Protein AF-A0A8S1SG09-F1 (afdb_monomer)

Sequence (300 aa):
MSNKKSIKQKENIPIDSRLNLLESNLNRVCMQHDALMPIVNEIPHVQKLEQQIKILLKKQEELEKIRDKSRETSTNTSFSDFKCNSQNKPYEKQLNDLTLKMNYLDNQLQDLQKKSQGRVEQQFRMFSDTQDIQRLEQFVTEELNNFRSEVQLEYKNIYKELNGLRCDLEYIMNNTKKNKVTQKIQTMNVNPDDKLFVINLLEQETIIEELDHYENENTFRLLYELDYFEQQRESISTLDPQQTQRESLYLEEKLISLKYQLAAFTEIILLQYINIILLESYYYLKYSIILFLLILIKQI

pLDDT: mean 76.67, std 14.27, range [32.62, 94.56]

Secondary structure (DSSP, 8-state):
----PPPPP-----HHHHHHHHHHHHHHHHHHHHHHHHHHHHHHHHHHHHHHHHHHHHHHHHHHHHHHHHHHTSS---------------HHHHHHHHHHHHHHHHHHHHHHHHHHHHHHHHHHHHHHHHHHHHHHHHHHHHHHHHHHHHHHHHHHHHHHHHHHHHHHHHHHHHHHHHHHHHHHHHHS---GGGHHHHHHHHHHHHHHHHHHHHHHHHHHHHHHHHHHHHHHHHHHTTS-HHHHHHHHHHHHHHHHHHHHHHHHHHHHHHHHHHHHHHHHHHHHHHHHHHHHHHHHHHT-

Mean predicted aligned error: 21.03 Å

Organism: NCBI:txid43138

Radius of gyration: 45.34 Å; Cα contacts (8 Å, |Δi|>4): 34; chains: 1; bounding box: 100×69×149 Å

Structure (mmCIF, N/CA/C/O backbone):
data_AF-A0A8S1SG09-F1
#
_entry.id   AF-A0A8S1SG09-F1
#
loop_
_atom_site.group_PDB
_atom_site.id
_atom_site.type_symbol
_atom_site.label_atom_id
_atom_site.label_alt_id
_atom_site.label_comp_id
_atom_site.label_asym_id
_atom_site.label_entity_id
_atom_site.label_seq_id
_atom_site.pdbx_PDB_ins_code
_atom_site.Cartn_x
_atom_site.Cartn_y
_atom_site.Cartn_z
_atom_site.occupancy
_atom_site.B_iso_or_equiv
_atom_site.auth_seq_id
_atom_site.auth_comp_id
_atom_site.auth_asym_id
_atom_site.auth_atom_id
_atom_site.pdbx_PDB_model_num
ATOM 1 N N . MET A 1 1 ? -0.560 45.859 15.891 1.00 38.78 1 MET A N 1
ATOM 2 C CA . MET A 1 1 ? -0.830 45.516 14.477 1.00 38.78 1 MET A CA 1
ATOM 3 C C . MET A 1 1 ? -0.589 44.024 14.311 1.00 38.78 1 MET A C 1
ATOM 5 O O . MET A 1 1 ? 0.548 43.586 14.386 1.00 38.78 1 MET A O 1
ATOM 9 N N . SER A 1 2 ? -1.668 43.244 14.245 1.00 34.44 2 SER A N 1
ATOM 10 C CA . SER A 1 2 ? -1.644 41.778 14.204 1.00 34.44 2 SER A CA 1
ATOM 11 C C . SER A 1 2 ? -1.989 41.341 12.784 1.00 34.44 2 SER A C 1
ATOM 13 O O . SER A 1 2 ? -3.052 41.702 12.290 1.00 34.44 2 SER A O 1
ATOM 15 N N . ASN A 1 3 ? -1.087 40.618 12.120 1.00 37.38 3 ASN A N 1
ATOM 16 C CA . ASN A 1 3 ? -1.299 40.107 10.767 1.00 37.38 3 ASN A CA 1
ATOM 17 C C . ASN A 1 3 ? -1.451 38.581 10.845 1.00 37.38 3 ASN A C 1
ATOM 19 O O . ASN A 1 3 ? -0.487 37.830 10.705 1.00 37.38 3 ASN A O 1
ATOM 23 N N . LYS A 1 4 ? -2.675 38.125 11.136 1.00 40.47 4 LYS A N 1
ATOM 24 C CA . LYS A 1 4 ? -3.070 36.718 10.996 1.00 40.47 4 LYS A CA 1
ATOM 25 C C . LYS A 1 4 ? -3.269 36.431 9.508 1.00 40.47 4 LYS A C 1
ATOM 27 O O . LYS A 1 4 ? -4.247 36.883 8.921 1.00 40.47 4 LYS A O 1
ATOM 32 N N . LYS A 1 5 ? -2.348 35.679 8.902 1.00 43.91 5 LYS A N 1
ATOM 33 C CA . LYS A 1 5 ? -2.576 35.052 7.595 1.00 43.91 5 LYS A CA 1
ATOM 34 C C . LYS A 1 5 ? -3.567 33.902 7.775 1.00 43.91 5 LYS A C 1
ATOM 36 O O . LYS A 1 5 ? -3.348 33.004 8.584 1.00 43.91 5 LYS A O 1
ATOM 41 N N . SER A 1 6 ? -4.666 33.988 7.041 1.00 40.09 6 SER A N 1
ATOM 42 C CA . SER A 1 6 ? -5.742 33.011 6.955 1.00 40.09 6 SER A CA 1
ATOM 43 C C . SER A 1 6 ? -5.238 31.677 6.400 1.00 40.09 6 SER A C 1
ATOM 45 O O . SER A 1 6 ? -4.640 31.605 5.326 1.00 40.09 6 SER A O 1
ATOM 47 N N . ILE A 1 7 ? -5.493 30.612 7.156 1.00 43.22 7 ILE A N 1
ATOM 48 C CA . ILE A 1 7 ? -5.350 29.221 6.726 1.00 43.22 7 ILE A CA 1
ATOM 49 C C . ILE A 1 7 ? -6.463 28.959 5.707 1.00 43.22 7 ILE A C 1
ATOM 51 O O . ILE A 1 7 ? -7.642 29.148 6.010 1.00 43.22 7 ILE A O 1
ATOM 55 N N . LYS A 1 8 ? -6.076 28.591 4.482 1.00 45.56 8 LYS A N 1
ATOM 56 C CA . LYS A 1 8 ? -6.999 28.239 3.400 1.00 45.56 8 LYS A CA 1
ATOM 57 C C . LYS A 1 8 ? -7.792 26.985 3.779 1.00 45.56 8 LYS A C 1
ATOM 59 O O . LYS A 1 8 ? -7.221 25.996 4.230 1.00 45.56 8 LYS A O 1
ATOM 64 N N . GLN A 1 9 ? -9.103 27.073 3.588 1.00 40.09 9 GLN A N 1
ATOM 65 C CA . GLN A 1 9 ? -10.077 25.997 3.731 1.00 40.09 9 GLN A CA 1
ATOM 66 C C . GLN A 1 9 ? -9.688 24.808 2.836 1.00 40.09 9 GLN A C 1
ATOM 68 O O . GLN A 1 9 ? -9.481 24.980 1.637 1.00 40.09 9 GLN A O 1
ATOM 73 N N . LYS A 1 10 ? -9.582 23.610 3.426 1.00 45.03 10 LYS A N 1
ATOM 74 C CA . LYS A 1 10 ? -9.577 22.329 2.704 1.00 45.03 10 LYS A CA 1
ATOM 75 C C . LYS A 1 10 ? -10.985 22.168 2.119 1.00 45.03 10 LYS A C 1
ATOM 77 O O . LYS A 1 10 ? -11.927 21.907 2.863 1.00 45.03 10 LYS A O 1
ATOM 82 N N . GLU A 1 11 ? -11.144 22.415 0.822 1.00 49.38 11 GLU A N 1
ATOM 83 C CA . GLU A 1 11 ? -12.387 22.112 0.112 1.00 49.38 11 GLU A CA 1
ATOM 84 C C . GLU A 1 11 ? -12.634 20.598 0.171 1.00 49.38 11 GLU A C 1
ATOM 86 O O . GLU A 1 11 ? -11.766 19.793 -0.171 1.00 49.38 11 GLU A O 1
ATOM 91 N N . ASN A 1 12 ? -13.815 20.214 0.656 1.00 54.97 12 ASN A N 1
ATOM 92 C CA . ASN A 1 12 ? -14.305 18.840 0.638 1.00 54.97 12 ASN A CA 1
ATOM 93 C C . ASN A 1 12 ? -14.618 18.472 -0.818 1.00 54.97 12 ASN A C 1
ATOM 95 O O . ASN A 1 12 ? -15.723 18.707 -1.301 1.00 54.97 12 ASN A O 1
ATOM 99 N N . ILE A 1 13 ? -13.617 17.952 -1.527 1.00 61.22 13 ILE A N 1
ATOM 100 C CA . ILE A 1 13 ? -13.758 17.446 -2.894 1.00 61.22 13 ILE A CA 1
ATOM 101 C C . ILE A 1 13 ? -14.647 16.184 -2.832 1.00 61.22 13 ILE A C 1
ATOM 103 O O . ILE A 1 13 ? -14.251 15.214 -2.175 1.00 61.22 13 ILE A O 1
ATOM 107 N N . PRO A 1 14 ? -15.842 16.181 -3.459 1.00 74.69 14 PRO A N 1
ATOM 108 C CA . PRO A 1 14 ? -16.768 15.047 -3.445 1.00 74.69 14 PRO A CA 1
ATOM 109 C C . PRO A 1 14 ? -16.098 13.748 -3.904 1.00 74.69 14 PRO A C 1
ATOM 111 O O . PRO A 1 14 ? -15.228 13.765 -4.778 1.00 74.69 14 PRO A O 1
ATOM 114 N N . ILE A 1 15 ? -16.522 12.612 -3.349 1.00 72.62 15 ILE A N 1
ATOM 115 C CA . ILE A 1 15 ? -15.937 11.290 -3.639 1.00 72.62 15 ILE A CA 1
ATOM 116 C C . ILE A 1 15 ? -15.900 11.014 -5.150 1.00 72.62 15 ILE A C 1
ATOM 118 O O . ILE A 1 15 ? -14.859 10.602 -5.656 1.00 72.62 15 ILE A O 1
ATOM 122 N N . ASP A 1 16 ? -16.956 11.378 -5.880 1.00 72.75 16 ASP A N 1
ATOM 123 C CA . ASP A 1 16 ? -17.039 11.222 -7.339 1.00 72.75 16 ASP A CA 1
ATOM 124 C C . ASP A 1 16 ? -15.940 11.988 -8.088 1.00 72.75 16 ASP A C 1
ATOM 126 O O . ASP A 1 16 ? -15.353 11.493 -9.045 1.00 72.75 16 ASP A O 1
ATOM 130 N N . SER A 1 17 ? -15.576 13.181 -7.616 1.00 73.94 17 SER A N 1
ATOM 131 C CA . SER A 1 17 ? -14.485 13.955 -8.220 1.00 73.94 17 SER A CA 1
ATOM 132 C C . SER A 1 17 ? -13.093 13.415 -7.883 1.00 73.94 17 SER A C 1
ATOM 134 O O . SER A 1 17 ? -12.177 13.569 -8.689 1.00 73.94 17 SER A O 1
ATOM 136 N N . ARG A 1 18 ? -12.922 12.723 -6.746 1.00 77.50 18 ARG A N 1
ATOM 137 C CA . ARG A 1 18 ? -11.675 11.991 -6.449 1.00 77.50 18 ARG A CA 1
ATOM 138 C C . ARG A 1 18 ? -11.571 10.726 -7.297 1.00 77.50 18 ARG A C 1
ATOM 140 O O . ARG A 1 18 ? -10.474 10.401 -7.739 1.00 77.50 18 ARG A O 1
ATOM 147 N N . LEU A 1 19 ? -12.697 10.061 -7.553 1.00 80.81 19 LEU A N 1
ATOM 148 C CA . LEU A 1 19 ? -12.774 8.880 -8.410 1.00 80.81 19 LEU A CA 1
ATOM 149 C C . LEU A 1 19 ? -12.437 9.232 -9.863 1.00 80.81 19 LEU A C 1
ATOM 151 O O . LEU A 1 19 ? -11.547 8.617 -10.438 1.00 80.81 19 LEU A O 1
ATOM 155 N N . ASN A 1 20 ? -13.023 10.310 -10.392 1.00 79.31 20 ASN A N 1
ATOM 156 C CA . ASN A 1 20 ? -12.707 10.818 -11.731 1.00 79.31 20 ASN A CA 1
ATOM 157 C C . ASN A 1 20 ? -11.231 11.229 -11.867 1.00 79.31 20 ASN A C 1
ATOM 159 O O . ASN A 1 20 ? -10.609 11.019 -12.908 1.00 79.31 20 ASN A O 1
ATOM 163 N N . LEU A 1 21 ? -10.642 11.802 -10.810 1.00 85.25 21 LEU A N 1
ATOM 164 C CA . LEU A 1 21 ? -9.218 12.141 -10.793 1.00 85.25 21 LEU A CA 1
ATOM 165 C C . LEU A 1 21 ? -8.338 10.881 -10.810 1.00 85.25 21 LEU A C 1
ATOM 167 O O . LEU A 1 21 ? -7.333 10.841 -11.517 1.00 85.25 21 LEU A O 1
ATOM 171 N N . LEU A 1 22 ? -8.719 9.850 -10.054 1.00 85.25 22 LEU A N 1
ATOM 172 C CA . LEU A 1 22 ? -8.032 8.559 -10.035 1.00 85.25 22 LEU A CA 1
ATOM 173 C C . LEU A 1 22 ? -8.119 7.858 -11.388 1.00 85.25 22 LEU A C 1
ATOM 175 O O . LEU A 1 22 ? -7.107 7.375 -11.879 1.00 85.25 22 LEU A O 1
ATOM 179 N N . GLU A 1 23 ? -9.289 7.867 -12.014 1.00 87.12 23 GLU A N 1
ATOM 180 C CA . GLU A 1 23 ? -9.524 7.267 -13.325 1.00 87.12 23 GLU A CA 1
ATOM 181 C C . GLU A 1 23 ? -8.731 7.994 -14.423 1.00 87.12 23 GLU A C 1
ATOM 183 O O . GLU A 1 23 ? -8.066 7.364 -15.247 1.00 87.12 23 GLU A O 1
ATOM 188 N N . SER A 1 24 ? -8.682 9.330 -14.369 1.00 87.31 24 SER A N 1
ATOM 189 C CA . SER A 1 24 ? -7.830 10.134 -15.252 1.00 87.31 24 SER A CA 1
ATOM 190 C C . SER A 1 24 ? -6.340 9.850 -15.044 1.00 87.31 24 SER A C 1
ATOM 192 O O . SER A 1 24 ? -5.582 9.802 -16.015 1.00 87.31 24 SER A O 1
ATOM 194 N N . ASN A 1 25 ? -5.898 9.680 -13.796 1.00 87.38 25 ASN A N 1
ATOM 195 C CA . ASN A 1 25 ? -4.503 9.372 -13.491 1.00 87.38 25 ASN A CA 1
ATOM 196 C C . ASN A 1 25 ? -4.133 7.953 -13.931 1.00 87.38 25 ASN A C 1
ATOM 198 O O . ASN A 1 25 ? -3.057 7.755 -14.491 1.00 87.38 25 ASN A O 1
ATOM 202 N N . LEU A 1 26 ? -5.031 6.985 -13.739 1.00 88.81 26 LEU A N 1
ATOM 203 C CA . LEU A 1 26 ? -4.836 5.604 -14.166 1.00 88.81 26 LEU A CA 1
ATOM 204 C C . LEU A 1 26 ? -4.716 5.521 -15.691 1.00 88.81 26 LEU A C 1
ATOM 206 O O . LEU A 1 26 ? -3.756 4.947 -16.195 1.00 88.81 26 LEU A O 1
ATOM 210 N N . ASN A 1 27 ? -5.612 6.193 -16.422 1.00 87.50 27 ASN A N 1
ATOM 211 C CA . ASN A 1 27 ? -5.536 6.279 -17.882 1.00 87.50 27 ASN A CA 1
ATOM 212 C C . ASN A 1 27 ? -4.217 6.895 -18.353 1.00 87.50 27 ASN A C 1
ATOM 214 O O . ASN A 1 27 ? -3.604 6.400 -19.297 1.00 87.50 27 ASN A O 1
ATOM 218 N N . ARG A 1 28 ? -3.734 7.942 -17.675 1.00 89.88 28 ARG A N 1
ATOM 219 C CA . ARG A 1 28 ? -2.439 8.548 -18.002 1.00 89.88 28 ARG A CA 1
ATOM 220 C C . ARG A 1 28 ? -1.284 7.563 -17.805 1.0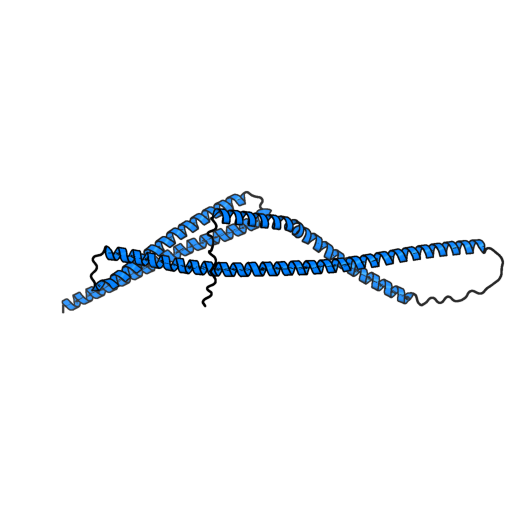0 89.88 28 ARG A C 1
ATOM 222 O O . ARG A 1 28 ? -0.402 7.504 -18.656 1.00 89.88 28 ARG A O 1
ATOM 229 N N . VAL A 1 29 ? -1.296 6.786 -16.722 1.00 84.38 29 VAL A N 1
ATOM 230 C CA . VAL A 1 29 ? -0.276 5.757 -16.458 1.00 84.38 29 VAL A CA 1
ATOM 231 C C . VAL A 1 29 ? -0.340 4.640 -17.500 1.00 84.38 29 VAL A C 1
ATOM 233 O O . VAL A 1 29 ? 0.705 4.248 -18.011 1.00 84.38 29 VAL A O 1
ATOM 236 N N . CYS A 1 30 ? -1.534 4.179 -17.880 1.00 85.38 30 CYS A N 1
ATOM 237 C CA . CYS A 1 30 ? -1.703 3.188 -18.947 1.00 85.38 30 CYS A CA 1
ATOM 238 C C . CYS A 1 30 ? -1.150 3.698 -20.284 1.00 85.38 30 CYS A C 1
ATOM 240 O O . CYS A 1 30 ? -0.350 3.015 -20.912 1.00 85.38 30 CYS A O 1
ATOM 242 N N . MET A 1 31 ? -1.462 4.939 -20.670 1.00 84.38 31 MET A N 1
ATOM 243 C CA . MET A 1 31 ? -0.912 5.537 -21.893 1.00 84.38 31 MET A CA 1
ATOM 244 C C . MET A 1 31 ? 0.617 5.674 -21.851 1.00 84.38 31 MET A C 1
ATOM 246 O O . MET A 1 31 ? 1.285 5.476 -22.864 1.00 84.38 31 MET A O 1
ATOM 250 N N . GLN A 1 32 ? 1.188 6.011 -20.691 1.00 82.81 32 GLN A N 1
ATOM 251 C CA . GLN A 1 32 ? 2.641 6.078 -20.515 1.00 82.81 32 GLN A CA 1
ATOM 252 C C . GLN A 1 32 ? 3.289 4.691 -20.590 1.00 82.81 32 GLN A C 1
ATOM 254 O O . GLN A 1 32 ? 4.342 4.542 -21.206 1.00 82.81 32 GLN A O 1
ATOM 259 N N . HIS A 1 33 ? 2.654 3.677 -20.005 1.00 79.12 33 HIS A N 1
ATOM 260 C CA . HIS A 1 33 ? 3.097 2.290 -20.089 1.00 79.12 33 HIS A CA 1
ATOM 261 C C . HIS A 1 33 ? 3.079 1.783 -21.540 1.00 79.12 33 HIS A C 1
ATOM 263 O O . HIS A 1 33 ? 4.074 1.231 -22.013 1.00 79.12 33 HIS A O 1
ATOM 269 N N . ASP A 1 34 ? 2.002 2.052 -22.278 1.00 82.31 34 ASP A N 1
ATOM 270 C CA . ASP A 1 34 ? 1.866 1.662 -23.684 1.00 82.31 34 ASP A CA 1
ATOM 271 C C . ASP A 1 34 ? 2.870 2.386 -24.589 1.00 82.31 34 ASP A C 1
ATOM 273 O O . ASP A 1 34 ? 3.378 1.801 -25.545 1.00 82.31 34 ASP A O 1
ATOM 277 N N . ALA A 1 35 ? 3.221 3.634 -24.267 1.00 81.62 35 ALA A N 1
ATOM 278 C CA . ALA A 1 35 ? 4.269 4.370 -24.969 1.00 81.62 35 ALA A CA 1
ATOM 279 C C . ALA A 1 35 ? 5.683 3.829 -24.677 1.00 81.62 35 ALA A C 1
ATOM 281 O O . ALA A 1 35 ? 6.557 3.893 -25.543 1.00 81.62 35 ALA A O 1
ATOM 282 N N . LEU A 1 36 ? 5.921 3.291 -23.476 1.00 81.38 36 LEU A N 1
ATOM 283 C CA . LEU A 1 36 ? 7.226 2.767 -23.057 1.00 81.38 36 LEU A CA 1
ATOM 284 C C . LEU A 1 36 ? 7.467 1.319 -23.499 1.00 81.38 36 LEU A C 1
ATOM 286 O O . LEU A 1 36 ? 8.615 0.951 -23.752 1.00 81.38 36 LEU A O 1
ATOM 290 N N . MET A 1 37 ? 6.425 0.496 -23.636 1.00 83.69 37 MET A N 1
ATOM 291 C CA . MET A 1 37 ? 6.595 -0.914 -24.007 1.00 83.69 37 MET A CA 1
ATOM 292 C C . MET A 1 37 ? 7.331 -1.158 -25.333 1.00 83.69 37 MET A C 1
ATOM 294 O O . MET A 1 37 ? 8.187 -2.044 -25.365 1.00 83.69 37 MET A O 1
ATOM 298 N N . PRO A 1 38 ? 7.096 -0.392 -26.413 1.00 81.31 38 PRO A N 1
ATOM 299 C CA . PRO A 1 38 ? 7.877 -0.517 -27.640 1.00 81.31 38 PRO A CA 1
ATOM 300 C C . PRO A 1 38 ? 9.376 -0.297 -27.402 1.00 81.31 38 PRO A C 1
ATOM 302 O O . PRO A 1 38 ? 10.193 -1.042 -27.925 1.00 81.31 38 PRO A O 1
ATOM 305 N N . ILE A 1 39 ? 9.743 0.665 -26.550 1.00 78.12 39 ILE A N 1
ATOM 306 C CA . ILE A 1 39 ? 11.144 0.969 -26.220 1.00 78.12 39 ILE A CA 1
ATOM 307 C C . ILE A 1 39 ? 11.766 -0.188 -25.435 1.00 78.12 39 ILE A C 1
ATOM 309 O O . ILE A 1 39 ? 12.871 -0.624 -25.748 1.00 78.12 39 ILE A O 1
ATOM 313 N N . VAL A 1 40 ? 11.043 -0.723 -24.446 1.00 78.19 40 VAL A N 1
ATOM 314 C CA . VAL A 1 40 ? 11.496 -1.872 -23.645 1.00 78.19 40 VAL A CA 1
ATOM 315 C C . VAL A 1 40 ? 11.704 -3.111 -24.521 1.00 78.19 40 VAL A C 1
ATOM 317 O O . VAL A 1 40 ? 12.693 -3.826 -24.349 1.00 78.19 40 VAL A O 1
ATOM 320 N N . ASN A 1 41 ? 10.826 -3.331 -25.500 1.00 80.50 41 ASN A N 1
ATOM 321 C CA . ASN A 1 41 ? 10.928 -4.445 -26.442 1.00 80.50 41 ASN A CA 1
ATOM 322 C C . ASN A 1 41 ? 12.118 -4.319 -27.413 1.00 80.50 41 ASN A C 1
ATOM 324 O O . ASN A 1 41 ? 12.599 -5.339 -27.905 1.00 80.50 41 ASN A O 1
ATOM 328 N N . GLU A 1 42 ? 12.633 -3.108 -27.648 1.00 82.38 42 GLU A N 1
ATOM 329 C CA . GLU A 1 42 ? 13.801 -2.853 -28.506 1.00 82.38 42 GLU A CA 1
ATOM 330 C C . GLU A 1 42 ? 15.150 -2.957 -27.762 1.00 82.38 42 GLU A C 1
ATOM 332 O O . GLU A 1 42 ? 16.196 -3.119 -28.396 1.00 82.38 42 GLU A O 1
ATOM 337 N N . ILE A 1 43 ? 15.167 -2.952 -26.419 1.00 80.75 43 ILE A N 1
ATOM 338 C CA . ILE A 1 43 ? 16.398 -3.086 -25.607 1.00 80.75 43 ILE A CA 1
ATOM 339 C C . ILE A 1 43 ? 17.249 -4.313 -26.006 1.00 80.75 43 ILE A C 1
ATOM 341 O O . ILE A 1 43 ? 18.466 -4.166 -26.163 1.00 80.75 43 ILE A O 1
ATOM 345 N N . PRO A 1 44 ? 16.682 -5.514 -26.243 1.00 79.69 44 PRO A N 1
ATOM 346 C CA . PRO A 1 44 ? 17.461 -6.666 -26.700 1.00 79.69 44 PRO A CA 1
ATOM 347 C C . PRO A 1 44 ? 18.101 -6.463 -28.083 1.00 79.69 44 PRO A C 1
ATOM 349 O O . PRO A 1 44 ? 19.168 -7.018 -28.360 1.00 79.69 44 PRO A O 1
ATOM 352 N N . HIS A 1 45 ? 17.474 -5.676 -28.965 1.00 78.81 45 HIS A N 1
ATOM 353 C CA . HIS A 1 45 ? 18.031 -5.339 -30.276 1.00 78.81 45 HIS A CA 1
ATOM 354 C C . HIS A 1 45 ? 19.186 -4.338 -30.140 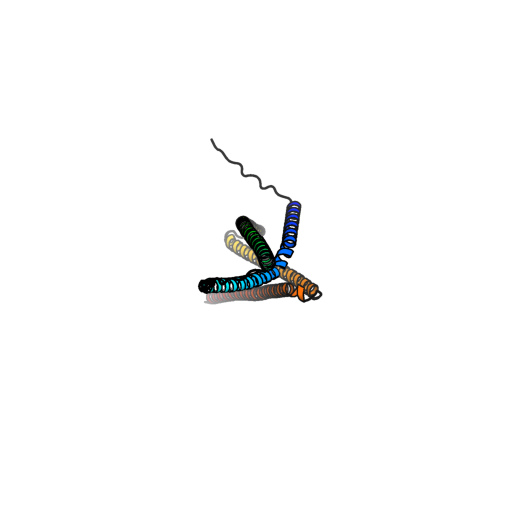1.00 78.81 45 HIS A C 1
ATOM 356 O O . HIS A 1 45 ? 20.235 -4.519 -30.763 1.00 78.81 45 HIS A O 1
ATOM 362 N N . VAL A 1 46 ? 19.045 -3.335 -29.266 1.00 79.62 46 VAL A N 1
ATOM 363 C CA . VAL A 1 46 ? 20.121 -2.385 -28.930 1.00 79.62 46 VAL A CA 1
ATOM 364 C C . VAL A 1 46 ? 21.340 -3.120 -28.364 1.00 79.62 46 VAL A C 1
ATOM 366 O O . VAL A 1 46 ? 22.451 -2.919 -28.847 1.00 79.62 46 VAL A O 1
ATOM 369 N N . GLN A 1 47 ? 21.143 -4.067 -27.444 1.00 82.38 47 GLN A N 1
ATOM 370 C CA . GLN A 1 47 ? 22.234 -4.881 -26.890 1.00 82.38 47 GLN A CA 1
ATOM 371 C C . GLN A 1 47 ? 22.954 -5.727 -27.956 1.00 82.38 47 GLN A C 1
ATOM 373 O O . GLN A 1 47 ? 24.177 -5.889 -27.913 1.00 82.38 47 GLN A O 1
ATOM 378 N N . LYS A 1 48 ? 22.227 -6.254 -28.954 1.00 84.25 48 LYS A N 1
ATOM 379 C CA . LYS A 1 48 ? 22.844 -6.945 -30.101 1.00 84.25 48 LYS A CA 1
ATOM 380 C C . LYS A 1 48 ? 23.677 -5.993 -30.959 1.00 84.25 48 LYS A C 1
ATOM 382 O O . LYS A 1 48 ? 24.769 -6.369 -31.387 1.00 84.25 48 LYS A O 1
ATOM 387 N N . LEU A 1 49 ? 23.191 -4.775 -31.200 1.00 83.56 49 LEU A N 1
ATOM 388 C CA . LEU A 1 49 ? 23.932 -3.756 -31.946 1.00 83.56 49 LEU A CA 1
ATOM 389 C C . LEU A 1 49 ? 25.197 -3.311 -31.197 1.00 83.56 49 LEU A C 1
ATOM 391 O O . LEU A 1 49 ? 26.256 -3.223 -31.814 1.00 83.56 49 LEU A O 1
ATOM 395 N N . GLU A 1 50 ? 25.144 -3.133 -29.876 1.00 83.00 50 GLU A N 1
ATOM 396 C CA . GLU A 1 50 ? 26.325 -2.827 -29.053 1.00 83.00 50 GLU A CA 1
ATOM 397 C C . GLU A 1 50 ? 27.409 -3.907 -29.166 1.00 83.00 50 GLU A C 1
ATOM 399 O O . GLU A 1 50 ? 28.597 -3.606 -29.324 1.00 83.00 50 GLU A O 1
ATOM 404 N N . GLN A 1 51 ? 27.013 -5.183 -29.147 1.00 82.31 51 GLN A N 1
ATOM 405 C CA . GLN A 1 51 ? 27.949 -6.291 -29.345 1.00 82.31 51 GLN A CA 1
ATOM 406 C C . GLN A 1 51 ? 28.580 -6.264 -30.745 1.00 82.31 51 GLN A C 1
ATOM 408 O O . GLN A 1 51 ? 29.787 -6.484 -30.876 1.00 82.31 51 GLN A O 1
ATOM 413 N N . GLN A 1 52 ? 27.805 -5.947 -31.786 1.00 84.69 52 GLN A N 1
ATOM 414 C CA . GLN A 1 52 ? 28.324 -5.802 -33.150 1.00 84.69 52 GLN A CA 1
ATOM 415 C C . GLN A 1 52 ? 29.289 -4.616 -33.283 1.00 84.69 52 GLN A C 1
ATOM 417 O O . GLN A 1 52 ? 30.355 -4.763 -33.887 1.00 84.69 52 GLN A O 1
ATOM 422 N N . ILE A 1 53 ? 28.977 -3.473 -32.666 1.00 87.00 53 ILE A N 1
ATOM 423 C CA . ILE A 1 53 ? 29.858 -2.297 -32.626 1.00 87.00 53 ILE A CA 1
ATOM 424 C C . ILE A 1 53 ? 31.185 -2.651 -31.948 1.00 87.00 53 ILE A C 1
ATOM 426 O O . ILE A 1 53 ? 32.252 -2.321 -32.465 1.00 87.00 53 ILE A O 1
ATOM 430 N N . LYS A 1 54 ? 31.152 -3.408 -30.847 1.00 88.69 54 LYS A N 1
ATOM 431 C CA . LYS A 1 54 ? 32.364 -3.855 -30.144 1.00 88.69 54 LYS A CA 1
ATOM 432 C C . LYS A 1 54 ? 33.255 -4.756 -31.010 1.00 88.69 54 LYS A C 1
ATOM 434 O O . LYS A 1 54 ? 34.481 -4.677 -30.923 1.00 88.69 54 LYS A O 1
ATOM 439 N N . ILE A 1 55 ? 32.659 -5.590 -31.866 1.00 86.38 55 ILE A N 1
ATOM 440 C CA . ILE A 1 55 ? 33.392 -6.415 -32.842 1.00 86.38 55 ILE A CA 1
ATOM 441 C C . ILE A 1 55 ? 34.006 -5.540 -33.946 1.00 86.38 55 ILE A C 1
ATOM 443 O O . ILE A 1 55 ? 35.161 -5.750 -34.322 1.00 86.38 55 ILE A O 1
ATOM 447 N N . LEU A 1 56 ? 33.265 -4.552 -34.455 1.00 81.25 56 LEU A N 1
ATOM 448 C CA . LEU A 1 56 ? 33.755 -3.631 -35.486 1.00 81.25 56 LEU A CA 1
ATOM 449 C C . LEU A 1 56 ? 34.902 -2.748 -34.981 1.00 81.25 56 LEU A C 1
ATOM 451 O O . LEU A 1 56 ? 35.888 -2.588 -35.698 1.00 81.25 56 LEU A O 1
ATOM 455 N N . LEU A 1 57 ? 34.825 -2.257 -33.742 1.00 86.12 57 LEU A N 1
ATOM 456 C CA . LEU A 1 57 ? 35.900 -1.482 -33.115 1.00 86.12 57 LEU A CA 1
ATOM 457 C C . LEU A 1 57 ? 37.201 -2.289 -33.007 1.00 86.12 57 LEU A C 1
ATOM 459 O O . LEU A 1 57 ? 38.263 -1.781 -33.358 1.00 86.12 57 LEU A O 1
ATOM 463 N N . LYS A 1 58 ? 37.126 -3.574 -32.630 1.00 86.25 58 LYS A N 1
ATOM 464 C CA . LYS A 1 58 ? 38.306 -4.459 -32.628 1.00 86.25 58 LYS A CA 1
ATOM 465 C C . LYS A 1 58 ? 38.911 -4.635 -34.023 1.00 86.25 58 LYS A C 1
ATOM 467 O O . LYS A 1 58 ? 40.127 -4.565 -34.175 1.00 86.25 58 LYS A O 1
ATOM 472 N N . LYS A 1 59 ? 38.078 -4.823 -35.054 1.00 84.75 59 LYS A N 1
ATOM 473 C CA . LYS A 1 59 ? 38.555 -4.912 -36.447 1.00 84.75 59 LYS A CA 1
ATOM 474 C C . LYS A 1 59 ? 39.187 -3.606 -36.930 1.00 84.75 59 LYS A C 1
ATOM 476 O O . LYS A 1 59 ? 40.140 -3.640 -37.703 1.00 84.75 59 LYS A O 1
ATOM 481 N N . GLN A 1 60 ? 38.667 -2.462 -36.493 1.00 82.94 60 GLN A N 1
ATOM 482 C CA . GLN A 1 60 ? 39.244 -1.160 -36.811 1.00 82.94 60 GLN A CA 1
ATOM 483 C C . GLN A 1 60 ? 40.644 -1.007 -36.202 1.00 82.94 60 GLN A C 1
ATOM 485 O O . GLN A 1 60 ? 41.563 -0.627 -36.923 1.00 82.94 60 GLN A O 1
ATOM 490 N N . GLU A 1 61 ? 40.825 -1.383 -34.933 1.00 86.31 61 GLU A N 1
ATOM 491 C CA . GLU A 1 61 ? 42.137 -1.402 -34.267 1.00 86.31 61 GLU A CA 1
ATOM 492 C C . GLU A 1 61 ? 43.150 -2.311 -34.985 1.00 86.31 61 GLU A C 1
ATOM 494 O O . GLU A 1 61 ? 44.321 -1.960 -35.134 1.00 86.31 61 GLU A O 1
ATOM 499 N N . GLU A 1 62 ? 42.718 -3.484 -35.460 1.00 81.69 62 GLU A N 1
ATOM 500 C CA . GLU A 1 62 ? 43.575 -4.392 -36.234 1.00 81.69 62 GLU A CA 1
ATOM 501 C C . GLU A 1 62 ? 43.998 -3.785 -37.578 1.00 81.69 62 GLU A C 1
ATOM 503 O O . GLU A 1 62 ? 45.172 -3.857 -37.951 1.00 81.69 62 GLU A O 1
ATOM 508 N N . LEU A 1 63 ? 43.071 -3.146 -38.296 1.00 78.31 63 LEU A N 1
ATOM 509 C CA . LEU A 1 63 ? 43.365 -2.471 -39.562 1.00 78.31 63 LEU A CA 1
ATOM 510 C C . LEU A 1 63 ? 44.277 -1.253 -39.378 1.00 78.31 63 LEU A C 1
ATOM 512 O O . LEU A 1 63 ? 45.096 -0.966 -40.252 1.00 78.31 63 LEU A O 1
ATOM 516 N N . GLU A 1 64 ? 44.159 -0.547 -38.256 1.00 80.44 64 GLU A N 1
ATOM 517 C CA . GLU A 1 64 ? 45.026 0.581 -37.913 1.00 80.44 64 GLU A CA 1
ATOM 518 C C . GLU A 1 64 ? 46.457 0.102 -37.625 1.00 80.44 64 GLU A C 1
ATOM 520 O O . GLU A 1 64 ? 47.404 0.601 -38.232 1.00 80.44 64 GLU A O 1
ATOM 525 N N . LYS A 1 65 ? 46.615 -1.001 -36.878 1.00 80.50 65 LYS A N 1
ATOM 526 C CA . LYS A 1 65 ? 47.920 -1.666 -36.685 1.00 80.50 65 LYS A CA 1
ATOM 527 C C . LYS A 1 65 ? 48.550 -2.157 -37.994 1.00 80.50 65 LYS A C 1
ATOM 529 O O . LYS A 1 65 ? 49.770 -2.105 -38.144 1.00 80.50 65 LYS A O 1
ATOM 534 N N . ILE A 1 66 ? 47.752 -2.654 -38.944 1.00 78.12 66 ILE A N 1
ATOM 535 C CA . ILE A 1 66 ? 48.246 -3.066 -40.272 1.00 78.12 66 ILE A CA 1
ATOM 536 C C . ILE A 1 66 ? 48.691 -1.845 -41.089 1.00 78.12 66 ILE A C 1
ATOM 538 O O . ILE A 1 66 ? 49.729 -1.892 -41.751 1.00 78.12 66 ILE A O 1
ATOM 542 N N . ARG A 1 67 ? 47.937 -0.741 -41.027 1.00 73.19 67 ARG A N 1
ATOM 543 C CA . ARG A 1 67 ? 48.284 0.516 -41.703 1.00 73.19 67 ARG A CA 1
ATOM 544 C C . ARG A 1 67 ? 49.606 1.086 -41.189 1.00 73.19 67 ARG A C 1
ATOM 546 O O . ARG A 1 67 ? 50.435 1.487 -42.004 1.00 73.19 67 ARG A O 1
ATOM 553 N N . ASP A 1 68 ? 49.817 1.083 -39.878 1.00 68.69 68 ASP A N 1
ATOM 554 C CA . ASP A 1 68 ? 51.048 1.604 -39.277 1.00 68.69 68 ASP A CA 1
ATOM 555 C C . ASP A 1 68 ? 52.266 0.741 -39.651 1.00 68.69 68 ASP A C 1
ATOM 557 O O . ASP A 1 68 ? 53.286 1.277 -40.086 1.00 68.69 68 ASP A O 1
ATOM 561 N N . LYS A 1 69 ? 52.118 -0.593 -39.674 1.00 69.06 69 LYS A N 1
ATOM 562 C CA . LYS A 1 69 ? 53.153 -1.509 -40.198 1.00 69.06 69 LYS 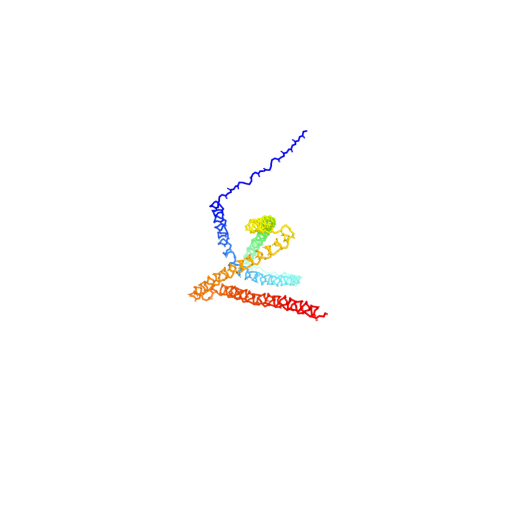A CA 1
ATOM 563 C C . LYS A 1 69 ? 53.464 -1.299 -41.686 1.00 69.06 69 LYS A C 1
ATOM 565 O O . LYS A 1 69 ? 54.609 -1.460 -42.108 1.00 69.06 69 LYS A O 1
ATOM 570 N N . SER A 1 70 ? 52.464 -0.938 -42.495 1.00 56.84 70 SER A N 1
ATOM 571 C CA . SER A 1 70 ? 52.650 -0.636 -43.923 1.00 56.84 70 SER A CA 1
ATOM 572 C C . SER A 1 70 ? 53.362 0.703 -44.158 1.00 56.84 70 SER A C 1
ATOM 574 O O . SER A 1 70 ? 54.058 0.860 -45.164 1.00 56.84 70 SER A O 1
ATOM 576 N N . ARG A 1 71 ? 53.211 1.677 -43.251 1.00 58.66 71 ARG A N 1
ATOM 577 C CA . ARG A 1 71 ? 53.937 2.956 -43.309 1.00 58.66 71 ARG A CA 1
ATOM 578 C C . ARG A 1 71 ? 55.419 2.790 -42.983 1.00 58.66 71 ARG A C 1
ATOM 580 O O . ARG A 1 71 ? 56.242 3.409 -43.650 1.00 58.66 71 ARG A O 1
ATOM 587 N N . GLU A 1 72 ? 55.761 1.914 -42.042 1.00 52.97 72 GLU A N 1
ATOM 588 C CA . GLU A 1 72 ? 57.157 1.607 -41.692 1.00 52.97 72 GLU A CA 1
ATOM 589 C C . GLU A 1 72 ? 57.908 0.827 -42.787 1.00 52.97 72 GLU A C 1
ATOM 591 O O . GLU A 1 72 ? 59.131 0.897 -42.869 1.00 52.97 72 GLU A O 1
ATOM 596 N N . THR A 1 73 ? 57.198 0.127 -43.678 1.00 50.34 73 THR A N 1
ATOM 597 C CA . THR A 1 73 ? 57.793 -0.624 -44.804 1.00 50.34 73 THR A CA 1
ATOM 598 C C . THR A 1 73 ? 57.939 0.189 -46.097 1.00 50.34 73 THR A C 1
ATOM 600 O O . THR A 1 73 ? 58.546 -0.294 -47.050 1.00 50.34 73 THR A O 1
ATOM 603 N N . SER A 1 74 ? 57.443 1.432 -46.144 1.00 46.53 74 SER A N 1
ATOM 604 C CA . SER A 1 74 ? 57.404 2.254 -47.369 1.00 46.53 74 SER A CA 1
ATOM 605 C C . SER A 1 74 ? 58.554 3.267 -47.511 1.00 46.53 74 SER A C 1
ATOM 607 O O . SER A 1 74 ? 58.568 4.040 -48.465 1.00 46.53 74 SER A O 1
ATOM 609 N N . THR A 1 75 ? 59.531 3.288 -46.600 1.00 45.41 75 THR A N 1
ATOM 610 C CA . THR A 1 75 ? 60.684 4.214 -46.657 1.00 45.41 75 THR A CA 1
ATOM 611 C C . THR A 1 75 ? 61.949 3.631 -47.297 1.00 45.41 75 THR A C 1
ATOM 613 O O . THR A 1 75 ? 62.924 4.358 -47.452 1.00 45.41 75 THR A O 1
ATOM 616 N N . ASN A 1 76 ? 61.939 2.372 -47.754 1.00 43.75 76 ASN A N 1
ATOM 617 C CA . ASN A 1 76 ? 63.112 1.711 -48.343 1.00 43.75 76 ASN A CA 1
ATOM 618 C C . ASN A 1 76 ? 62.852 1.169 -49.756 1.00 43.75 76 ASN A C 1
ATOM 620 O O . ASN A 1 76 ? 62.901 -0.033 -49.992 1.00 43.75 76 ASN A O 1
ATOM 624 N N . THR A 1 77 ? 62.649 2.060 -50.722 1.00 40.06 77 THR A N 1
ATOM 625 C CA . THR A 1 77 ? 62.958 1.770 -52.133 1.00 40.06 77 THR A CA 1
ATOM 626 C C . THR A 1 77 ? 63.528 3.025 -52.775 1.00 40.06 77 THR A C 1
ATOM 628 O O . THR A 1 77 ? 62.812 3.824 -53.377 1.00 40.06 77 THR A O 1
ATOM 631 N N . SER A 1 78 ? 64.838 3.212 -52.605 1.00 39.34 78 SER A N 1
ATOM 632 C CA . SER A 1 78 ? 65.623 4.148 -53.401 1.00 39.34 78 SER A CA 1
ATOM 633 C C . SER A 1 78 ? 65.651 3.665 -54.850 1.00 39.34 78 SER A C 1
ATOM 635 O O . SER A 1 78 ? 66.139 2.571 -55.135 1.00 39.34 78 SER A O 1
ATOM 637 N N . PHE A 1 79 ? 65.140 4.482 -55.764 1.00 36.28 79 PHE A N 1
ATOM 638 C CA . PHE A 1 79 ? 65.344 4.301 -57.196 1.00 36.28 79 PHE A CA 1
ATOM 639 C C . PHE A 1 79 ? 66.813 4.590 -57.536 1.00 36.28 79 PHE A C 1
ATOM 641 O O . PHE A 1 79 ? 67.253 5.736 -57.450 1.00 36.28 79 PHE A O 1
ATOM 648 N N . SER A 1 80 ? 67.560 3.559 -57.923 1.00 41.41 80 SER A N 1
ATOM 649 C CA . SER A 1 80 ? 68.871 3.677 -58.560 1.00 41.41 80 SER A CA 1
ATOM 650 C C . SER A 1 80 ? 68.777 3.350 -60.053 1.00 41.41 80 SER A C 1
ATOM 652 O O . SER A 1 80 ? 68.095 2.410 -60.454 1.00 41.41 80 SER A O 1
ATOM 654 N N . ASP A 1 81 ? 69.531 4.128 -60.829 1.00 39.38 81 ASP A N 1
ATOM 655 C CA . ASP A 1 81 ? 70.076 3.837 -62.157 1.00 39.38 81 ASP A CA 1
ATOM 656 C C . ASP A 1 81 ? 69.120 3.717 -63.354 1.00 39.38 81 ASP A C 1
ATOM 658 O O . ASP A 1 81 ? 68.629 2.646 -63.701 1.00 39.38 81 ASP A O 1
ATOM 662 N N . PHE A 1 82 ? 69.026 4.806 -64.127 1.00 34.03 82 PHE A N 1
ATOM 663 C CA . PHE A 1 82 ? 68.791 4.717 -65.570 1.00 34.03 82 PHE A CA 1
ATOM 664 C C . PHE A 1 82 ? 69.901 5.436 -66.342 1.00 34.03 82 PHE A C 1
ATOM 666 O O . PHE A 1 82 ? 69.956 6.662 -66.439 1.00 34.03 82 PHE A O 1
ATOM 673 N N . LYS A 1 83 ? 70.798 4.624 -66.910 1.00 37.34 83 LYS A N 1
ATOM 674 C CA . LYS A 1 83 ? 71.743 5.011 -67.959 1.00 37.34 83 LYS A CA 1
ATOM 675 C C . LYS A 1 83 ? 70.963 5.398 -69.215 1.00 37.34 83 LYS A C 1
ATOM 677 O O . LYS A 1 83 ? 70.213 4.595 -69.764 1.00 37.34 83 LYS A O 1
ATOM 682 N N . CYS A 1 84 ? 71.192 6.619 -69.680 1.00 34.28 84 CYS A N 1
ATOM 683 C CA . CYS A 1 84 ? 70.726 7.109 -70.966 1.00 34.28 84 CYS A CA 1
ATOM 684 C C . CYS A 1 84 ? 71.542 6.433 -72.078 1.00 34.28 84 CYS A C 1
ATOM 686 O O . CYS A 1 84 ? 72.763 6.575 -72.106 1.00 34.28 84 CYS A O 1
ATOM 688 N N . ASN A 1 85 ? 70.885 5.698 -72.976 1.00 32.62 85 ASN A N 1
ATOM 689 C CA . ASN A 1 85 ? 71.473 5.298 -74.249 1.00 32.62 85 ASN A CA 1
ATOM 690 C C . ASN A 1 85 ? 70.482 5.567 -75.382 1.00 32.62 85 ASN A C 1
ATOM 692 O O . ASN A 1 85 ? 69.297 5.250 -75.305 1.00 32.62 85 ASN A O 1
ATOM 696 N N . SER A 1 86 ? 71.018 6.194 -76.421 1.00 43.12 86 SER A N 1
ATOM 697 C CA . SER A 1 86 ? 70.359 6.636 -77.641 1.00 43.12 86 SER A CA 1
ATOM 698 C C . SER A 1 86 ? 69.664 5.506 -78.403 1.00 43.12 86 SER A C 1
ATOM 700 O O . SER A 1 86 ? 70.316 4.505 -78.692 1.00 43.12 86 SER A O 1
ATOM 702 N N . GLN A 1 87 ? 68.418 5.726 -78.837 1.00 39.22 87 GLN A N 1
ATOM 703 C CA . GLN A 1 87 ? 67.943 5.508 -80.216 1.00 39.22 87 GLN A CA 1
ATOM 704 C C . GLN A 1 87 ? 66.467 5.933 -80.368 1.00 39.22 87 GLN A C 1
ATOM 706 O O . GLN A 1 87 ? 65.655 5.815 -79.457 1.00 39.22 87 GLN A O 1
ATOM 711 N N . ASN A 1 88 ? 66.148 6.505 -81.529 1.00 47.25 88 ASN A N 1
ATOM 712 C CA . ASN A 1 88 ? 64.900 7.201 -81.850 1.00 47.25 88 ASN A CA 1
ATOM 713 C C . ASN A 1 88 ? 63.667 6.273 -82.015 1.00 47.25 88 ASN A C 1
ATOM 715 O O . ASN A 1 88 ? 63.718 5.347 -82.818 1.00 47.25 88 ASN A O 1
ATOM 719 N N . LYS A 1 89 ? 62.541 6.688 -81.385 1.00 50.56 89 LYS A N 1
ATOM 720 C CA . LYS A 1 89 ? 61.103 6.280 -81.509 1.00 50.56 89 LYS A CA 1
ATOM 721 C C . LYS A 1 89 ? 60.712 4.905 -80.904 1.00 50.56 89 LYS A C 1
ATOM 723 O O . LYS A 1 89 ? 61.329 3.913 -81.271 1.00 50.56 89 LYS A O 1
ATOM 728 N N . PRO A 1 90 ? 59.680 4.810 -80.016 1.00 53.91 90 PRO A N 1
ATOM 729 C CA . PRO A 1 90 ? 58.330 5.390 -80.155 1.00 53.91 90 PRO A CA 1
ATOM 730 C C . PRO A 1 90 ? 57.800 6.070 -78.863 1.00 53.91 90 PRO A C 1
ATOM 732 O O . PRO A 1 90 ? 57.153 5.444 -78.025 1.00 53.91 90 PRO A O 1
ATOM 735 N N . TYR A 1 91 ? 58.031 7.375 -78.709 1.00 55.50 91 TYR A N 1
ATOM 736 C CA . TYR A 1 91 ? 57.664 8.125 -77.493 1.00 55.50 91 TYR A CA 1
ATOM 737 C C . TYR A 1 91 ? 56.163 8.428 -77.345 1.00 55.50 91 TYR A C 1
ATOM 739 O O . TYR A 1 91 ? 55.686 8.650 -76.239 1.00 55.50 91 TYR A O 1
ATOM 747 N N . GLU A 1 92 ? 55.395 8.396 -78.431 1.00 58.25 92 GLU A N 1
ATOM 748 C CA . GLU A 1 92 ? 53.986 8.820 -78.435 1.00 58.25 92 GLU A CA 1
ATOM 749 C C . GLU A 1 92 ? 53.060 7.822 -77.715 1.00 58.25 92 GLU A C 1
ATOM 751 O O . GLU A 1 92 ? 52.161 8.215 -76.975 1.00 58.25 92 GLU A O 1
ATOM 756 N N . LYS A 1 93 ? 53.336 6.515 -77.845 1.00 60.88 93 LYS A N 1
ATOM 757 C CA . LYS A 1 93 ? 52.622 5.472 -77.088 1.00 60.88 93 LYS A CA 1
ATOM 758 C C . LYS A 1 93 ? 52.962 5.512 -75.599 1.00 60.88 93 LYS A C 1
ATOM 760 O O . LYS A 1 93 ? 52.066 5.390 -74.777 1.00 60.88 93 LYS A O 1
ATOM 765 N N . GLN A 1 94 ? 54.232 5.735 -75.255 1.00 66.19 94 GLN A N 1
ATOM 766 C CA . GLN A 1 94 ? 54.662 5.833 -73.857 1.00 66.19 94 GLN A CA 1
ATOM 767 C C . GLN A 1 94 ? 54.097 7.075 -73.168 1.00 66.19 94 GLN A C 1
ATOM 769 O O . GLN A 1 94 ? 53.725 6.999 -72.001 1.00 66.19 94 GLN A O 1
ATOM 774 N N . LEU A 1 95 ? 53.998 8.197 -73.887 1.00 70.12 95 LEU A N 1
ATOM 775 C CA . LEU A 1 95 ? 53.389 9.418 -73.372 1.00 70.12 95 LEU A CA 1
ATOM 776 C C . LEU A 1 95 ? 51.889 9.219 -73.127 1.00 70.12 95 LEU A C 1
ATOM 778 O O . LEU A 1 95 ? 51.420 9.535 -72.040 1.00 70.12 95 LEU A O 1
ATOM 782 N N . ASN A 1 96 ? 51.165 8.613 -74.075 1.00 74.56 96 ASN A N 1
ATOM 783 C CA . ASN A 1 96 ? 49.747 8.285 -73.893 1.00 74.56 96 ASN A CA 1
ATOM 784 C C . ASN A 1 96 ? 49.518 7.303 -72.734 1.00 74.56 96 ASN A C 1
ATOM 786 O O . ASN A 1 96 ? 48.609 7.515 -71.933 1.00 74.56 96 ASN A O 1
ATOM 790 N N . ASP A 1 97 ? 50.360 6.278 -72.586 1.00 77.00 97 ASP A N 1
ATOM 791 C CA . ASP A 1 97 ? 50.288 5.348 -71.452 1.00 77.00 97 ASP A CA 1
ATOM 792 C C . ASP A 1 97 ? 50.580 6.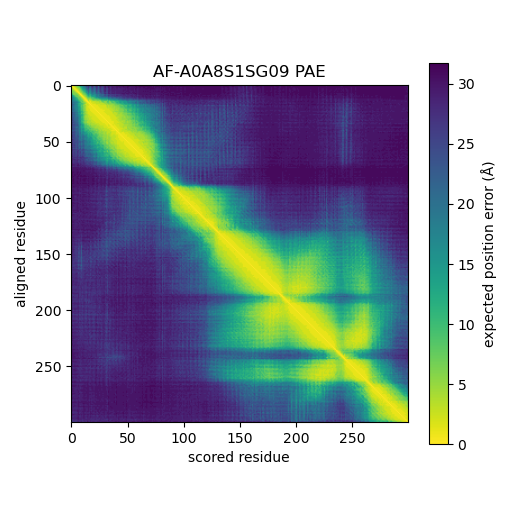049 -70.116 1.00 77.00 97 ASP A C 1
ATOM 794 O O . ASP A 1 97 ? 49.938 5.749 -69.104 1.00 77.00 97 ASP A O 1
ATOM 798 N N . LEU A 1 98 ? 51.516 7.006 -70.092 1.00 75.69 98 LEU A N 1
ATOM 799 C CA . LEU A 1 98 ? 51.779 7.825 -68.908 1.00 75.69 98 LEU A CA 1
ATOM 800 C C . LEU A 1 98 ? 50.599 8.741 -68.585 1.00 75.69 98 LEU A C 1
ATOM 802 O O . LEU A 1 98 ? 50.209 8.822 -67.425 1.00 75.69 98 LEU A O 1
ATOM 806 N N . THR A 1 99 ? 50.008 9.399 -69.582 1.00 80.56 99 THR A N 1
ATOM 807 C CA . THR A 1 99 ? 48.843 10.272 -69.398 1.00 80.56 99 THR A CA 1
ATOM 808 C C . THR A 1 99 ? 47.634 9.483 -68.902 1.00 80.56 99 THR A C 1
ATOM 810 O O . THR A 1 99 ? 46.948 9.930 -67.987 1.00 80.56 99 THR A O 1
ATOM 813 N N . LEU A 1 100 ? 47.402 8.275 -69.424 1.00 83.69 100 LEU A N 1
ATOM 814 C CA . LEU A 1 100 ? 46.350 7.385 -68.926 1.00 83.69 100 LEU A CA 1
ATOM 815 C C . LEU A 1 100 ? 46.604 6.959 -67.476 1.00 83.69 100 LEU A C 1
ATOM 817 O O . LEU A 1 100 ? 45.677 6.986 -66.667 1.00 83.69 100 LEU A O 1
ATOM 821 N N . LYS A 1 101 ? 47.850 6.625 -67.115 1.00 85.44 101 LYS A N 1
ATOM 822 C CA . LYS A 1 101 ? 48.221 6.333 -65.720 1.00 85.44 101 LYS A CA 1
ATOM 823 C C . LYS A 1 101 ? 48.075 7.549 -64.810 1.00 85.44 101 LYS A C 1
ATOM 825 O O . LYS A 1 101 ? 47.632 7.392 -63.679 1.00 85.44 101 LYS A O 1
ATOM 830 N N . MET A 1 102 ? 48.414 8.740 -65.290 1.00 82.12 102 MET A N 1
ATOM 831 C CA . MET A 1 102 ? 48.305 9.982 -64.530 1.00 82.12 102 MET A CA 1
ATOM 832 C C . MET A 1 102 ? 46.840 10.339 -64.276 1.00 82.12 102 MET A C 1
ATOM 834 O O . MET A 1 102 ? 46.469 10.555 -63.131 1.00 82.12 102 MET A O 1
ATOM 838 N N . ASN A 1 103 ? 45.984 10.251 -65.296 1.00 85.88 103 ASN A N 1
ATOM 839 C CA . ASN A 1 103 ? 44.538 10.431 -65.147 1.00 85.88 103 ASN A CA 1
ATOM 840 C C . ASN A 1 103 ? 43.917 9.366 -64.229 1.00 85.88 103 ASN A C 1
ATOM 842 O O . ASN A 1 103 ? 43.020 9.660 -63.446 1.00 85.88 103 ASN A O 1
ATOM 846 N N . TYR A 1 104 ? 44.392 8.121 -64.302 1.00 88.69 104 TYR A N 1
ATOM 847 C CA . TYR A 1 104 ? 43.952 7.056 -63.403 1.00 88.69 104 TYR A CA 1
ATOM 848 C C . TYR A 1 104 ? 44.337 7.338 -61.944 1.00 88.69 104 TYR A C 1
ATOM 850 O O . TYR A 1 104 ? 43.506 7.174 -61.052 1.00 88.69 104 TYR A O 1
ATOM 858 N N . LEU A 1 105 ? 45.565 7.801 -61.699 1.00 84.38 105 LEU A N 1
ATOM 859 C CA . LEU A 1 105 ? 46.033 8.187 -60.367 1.00 84.38 105 LEU A CA 1
ATOM 860 C C . LEU A 1 105 ? 45.312 9.432 -59.838 1.00 84.38 105 LEU A C 1
ATOM 862 O O . LEU A 1 105 ? 44.934 9.441 -58.670 1.00 84.38 105 LEU A O 1
ATOM 866 N N . ASP A 1 106 ? 45.051 10.431 -60.681 1.00 82.56 106 ASP A N 1
ATOM 867 C CA . ASP A 1 106 ? 44.266 11.614 -60.307 1.00 82.56 106 ASP A CA 1
ATOM 868 C C . ASP A 1 106 ? 42.827 11.240 -59.941 1.00 82.56 106 ASP A C 1
ATOM 870 O O . ASP A 1 106 ? 42.304 11.701 -58.926 1.00 82.56 106 ASP A O 1
ATOM 874 N N . ASN A 1 107 ? 42.203 10.336 -60.700 1.00 86.06 107 ASN A N 1
ATOM 875 C CA . ASN A 1 107 ? 40.877 9.821 -60.365 1.00 86.06 107 ASN A CA 1
ATOM 876 C C . ASN A 1 107 ? 40.889 9.045 -59.038 1.00 86.06 107 ASN A C 1
ATOM 878 O O . ASN A 1 107 ? 39.991 9.227 -58.216 1.00 86.06 107 ASN A O 1
ATOM 882 N N . GLN A 1 108 ? 41.921 8.234 -58.774 1.00 84.62 108 GLN A N 1
ATOM 883 C CA . GLN A 1 108 ? 42.069 7.568 -57.475 1.00 84.62 108 GLN A CA 1
ATOM 884 C C . GLN A 1 108 ? 42.267 8.562 -56.324 1.00 84.62 108 GLN A C 1
ATOM 886 O O . GLN A 1 108 ? 41.707 8.365 -55.245 1.00 84.62 108 GLN A O 1
ATOM 891 N N . LEU A 1 109 ? 43.041 9.627 -56.539 1.00 83.50 109 LEU A N 1
ATOM 892 C CA . LEU A 1 109 ? 43.256 10.687 -55.555 1.00 83.50 109 LEU A CA 1
ATOM 893 C C . LEU A 1 109 ? 41.960 11.438 -55.250 1.00 83.50 109 LEU A C 1
ATOM 895 O O . LEU A 1 109 ? 41.629 11.622 -54.078 1.00 83.50 109 LEU A O 1
ATOM 899 N N . GLN A 1 110 ? 41.186 11.798 -56.275 1.00 84.88 110 GLN A N 1
ATOM 900 C CA . GLN A 1 110 ? 39.882 12.436 -56.093 1.00 84.88 110 GLN A CA 1
ATOM 901 C C . GLN A 1 110 ? 38.892 11.527 -55.355 1.00 84.88 110 GLN A C 1
ATOM 903 O O . GLN A 1 110 ? 38.183 11.989 -54.456 1.00 84.88 110 GLN A O 1
ATOM 908 N N . ASP A 1 111 ? 38.866 10.232 -55.669 1.00 84.75 111 ASP A N 1
ATOM 909 C CA . ASP A 1 111 ? 38.017 9.264 -54.969 1.00 84.75 111 ASP A CA 1
ATOM 910 C C . ASP A 1 111 ? 38.432 9.078 -53.506 1.00 84.75 111 ASP A C 1
ATOM 912 O O . ASP A 1 111 ? 37.579 8.995 -52.616 1.00 84.75 111 ASP A O 1
ATOM 916 N N . LEU A 1 112 ? 39.737 9.039 -53.224 1.00 80.06 112 LEU A N 1
ATOM 917 C CA . LEU A 1 112 ? 40.253 8.976 -51.857 1.00 80.06 112 LEU A CA 1
ATOM 918 C C . LEU A 1 112 ? 39.928 10.247 -51.069 1.00 80.06 112 LEU A C 1
ATOM 920 O O . LEU A 1 112 ? 39.553 10.147 -49.899 1.00 80.06 112 LEU A O 1
ATOM 924 N N . GLN A 1 113 ? 40.004 11.416 -51.703 1.00 81.06 113 GLN A N 1
ATOM 925 C CA . GLN A 1 113 ? 39.661 12.696 -51.088 1.00 81.06 113 GLN A CA 1
ATOM 926 C C . GLN A 1 113 ? 38.161 12.788 -50.768 1.00 81.06 113 GLN A C 1
ATOM 928 O O . GLN A 1 113 ? 37.793 13.150 -49.652 1.00 81.06 113 GLN A O 1
ATOM 933 N N . LYS A 1 114 ? 37.281 12.353 -51.679 1.00 81.56 114 LYS A N 1
ATOM 934 C CA . LYS A 1 114 ? 35.834 12.259 -51.404 1.00 81.56 114 LYS A CA 1
ATOM 935 C C . LYS A 1 114 ? 35.527 11.279 -50.268 1.00 81.56 114 LYS A C 1
ATOM 937 O O . LYS A 1 114 ? 34.719 11.574 -49.388 1.00 81.56 114 LYS A O 1
ATOM 942 N N . LYS A 1 115 ? 36.201 10.122 -50.241 1.00 77.12 115 LYS A N 1
ATOM 943 C CA . LYS A 1 115 ? 36.041 9.116 -49.174 1.00 77.12 115 LYS A CA 1
ATOM 944 C C . LYS A 1 115 ? 36.592 9.563 -47.819 1.00 77.12 115 LYS A C 1
ATOM 946 O O . LYS A 1 115 ? 36.153 9.030 -46.798 1.00 77.12 115 LYS A O 1
ATOM 951 N N . SER A 1 116 ? 37.582 10.454 -47.775 1.00 75.19 116 SER A N 1
ATOM 952 C CA . SER A 1 116 ? 38.077 11.005 -46.508 1.00 75.19 116 SER A CA 1
ATOM 953 C C . SER A 1 116 ? 37.128 12.080 -45.982 1.00 75.19 116 SER A C 1
ATOM 955 O O . SER A 1 116 ? 36.754 12.026 -44.813 1.00 75.19 116 SER A O 1
ATOM 957 N N . GLN A 1 117 ? 36.642 12.967 -46.854 1.00 74.25 117 GLN A N 1
ATOM 958 C CA . GLN A 1 117 ? 35.703 14.026 -46.490 1.00 74.25 117 GLN A CA 1
ATOM 959 C C . GLN A 1 117 ? 34.379 13.464 -45.951 1.00 74.25 117 GLN A C 1
ATOM 961 O O . GLN A 1 117 ? 33.944 13.863 -44.873 1.00 74.25 117 GLN A O 1
ATOM 966 N N . GLY A 1 118 ? 33.806 12.451 -46.615 1.00 72.50 118 GLY A N 1
ATOM 967 C CA . GLY A 1 118 ? 32.588 11.791 -46.132 1.00 72.50 118 GLY A CA 1
ATOM 968 C C . GLY A 1 118 ? 32.755 11.113 -44.764 1.00 72.50 118 GLY A C 1
ATOM 969 O O . GLY A 1 118 ? 31.825 11.105 -43.962 1.00 72.50 118 GLY A O 1
ATOM 970 N N . ARG A 1 119 ? 33.952 10.596 -44.446 1.00 70.50 119 ARG A N 1
ATOM 971 C CA . ARG A 1 119 ? 34.240 10.007 -43.124 1.00 70.50 119 ARG A CA 1
ATOM 972 C C . ARG A 1 119 ? 34.350 11.057 -42.023 1.00 70.50 119 ARG A C 1
ATOM 974 O O . ARG A 1 119 ? 33.876 10.809 -40.918 1.00 70.50 119 ARG A O 1
ATOM 981 N N . VAL A 1 120 ? 34.941 12.213 -42.317 1.00 66.50 120 VAL A N 1
ATOM 982 C CA . VAL A 1 120 ? 35.039 13.325 -41.360 1.00 66.50 120 VAL A CA 1
ATOM 983 C C . VAL A 1 120 ? 33.651 13.893 -41.057 1.00 66.50 120 VAL A C 1
ATOM 985 O O . VAL A 1 120 ? 33.302 14.046 -39.891 1.00 66.50 120 VAL A O 1
ATOM 988 N N . GLU A 1 121 ? 32.819 14.121 -42.076 1.00 73.19 121 GLU A N 1
ATOM 989 C CA . GLU A 1 121 ? 31.434 14.577 -41.879 1.00 73.19 121 GLU A CA 1
ATOM 990 C C . GLU A 1 121 ? 30.604 13.581 -41.058 1.00 73.19 121 GLU A C 1
ATOM 992 O O . GLU A 1 121 ? 29.845 13.981 -40.175 1.00 73.19 121 GLU A O 1
ATOM 997 N N . GLN A 1 122 ? 30.783 12.278 -41.295 1.00 67.69 122 GLN A N 1
ATOM 998 C CA . GLN A 1 122 ? 30.118 11.238 -40.514 1.00 67.69 122 GLN A CA 1
ATOM 999 C C . GLN A 1 122 ? 30.573 11.235 -39.045 1.00 67.69 122 GLN A C 1
ATOM 1001 O O . GLN A 1 122 ? 29.742 11.091 -38.151 1.00 67.69 122 GLN A O 1
ATOM 1006 N N . GLN A 1 123 ? 31.866 11.441 -38.776 1.00 61.38 123 GLN A N 1
ATOM 1007 C CA . GLN A 1 123 ? 32.389 11.561 -37.410 1.00 61.38 123 GLN A CA 1
ATOM 1008 C C . GLN A 1 123 ? 31.863 12.808 -36.687 1.00 61.38 123 GLN A C 1
ATOM 1010 O O . GLN A 1 123 ? 31.490 12.711 -35.519 1.00 61.38 123 GLN A O 1
ATOM 1015 N N . PHE A 1 124 ? 31.762 13.950 -37.374 1.00 63.81 124 PHE A N 1
ATOM 1016 C CA . PHE A 1 124 ? 31.163 15.162 -36.805 1.00 63.81 124 PHE A CA 1
ATOM 1017 C C . PHE A 1 124 ? 29.680 14.979 -36.463 1.00 63.81 124 PHE A C 1
ATOM 1019 O O . PHE A 1 124 ? 29.255 15.418 -35.395 1.00 63.81 124 PHE A O 1
ATOM 1026 N N . ARG A 1 125 ? 28.903 14.294 -37.316 1.00 64.69 125 ARG A N 1
ATOM 1027 C CA . ARG A 1 125 ? 27.499 13.965 -37.008 1.00 64.69 125 ARG A CA 1
ATOM 1028 C C . ARG A 1 125 ? 27.379 13.078 -35.773 1.00 64.69 125 ARG A C 1
ATOM 1030 O O . ARG A 1 125 ? 26.668 13.448 -34.851 1.00 64.69 125 ARG A O 1
ATOM 1037 N N . MET A 1 126 ? 28.149 11.990 -35.700 1.00 60.31 126 MET A N 1
ATOM 1038 C CA . MET A 1 126 ? 28.134 11.103 -34.527 1.00 60.31 126 MET A CA 1
ATOM 1039 C C . MET A 1 126 ? 28.496 11.840 -33.229 1.00 60.31 126 MET A C 1
ATOM 1041 O O . MET A 1 126 ? 27.901 11.580 -32.186 1.00 60.31 126 MET A O 1
ATOM 1045 N N . PHE A 1 127 ? 29.453 12.771 -33.277 1.00 62.53 127 PHE A N 1
ATOM 1046 C CA . PHE A 1 127 ? 29.818 13.582 -32.115 1.00 62.53 127 PHE A CA 1
ATOM 1047 C C . PHE A 1 127 ? 28.683 14.527 -31.684 1.00 62.53 127 PHE A C 1
ATOM 1049 O O . PHE A 1 127 ? 28.419 14.645 -30.489 1.00 62.53 127 PHE A O 1
ATOM 1056 N N . SER A 1 128 ? 27.988 15.151 -32.642 1.00 66.12 128 SER A N 1
ATOM 1057 C CA . SER A 1 128 ? 26.801 15.979 -32.375 1.00 66.12 128 SER A CA 1
ATOM 1058 C C . SER A 1 128 ? 25.675 15.158 -31.745 1.00 66.12 128 SER A C 1
ATOM 1060 O O . SER A 1 128 ? 25.168 15.528 -30.690 1.00 66.12 128 SER A O 1
ATOM 1062 N N . ASP A 1 129 ? 25.354 14.003 -32.331 1.00 70.50 129 ASP A N 1
ATOM 1063 C CA . ASP A 1 129 ? 24.290 13.121 -31.841 1.00 70.50 129 ASP A CA 1
ATOM 1064 C C . ASP A 1 129 ? 24.592 12.628 -30.413 1.00 70.50 129 ASP A C 1
ATOM 1066 O O . ASP A 1 129 ? 23.706 12.558 -29.565 1.00 70.50 129 ASP A O 1
ATOM 1070 N N . THR A 1 130 ? 25.866 12.361 -30.101 1.00 70.88 130 THR A N 1
ATOM 1071 C CA . THR A 1 130 ? 26.299 11.957 -28.751 1.00 70.88 130 THR A CA 1
ATOM 1072 C C . THR A 1 130 ? 26.070 13.067 -27.719 1.00 70.88 130 THR A C 1
ATOM 1074 O O . THR A 1 130 ? 25.669 12.781 -26.591 1.00 70.88 130 THR A O 1
ATOM 1077 N N . GLN A 1 131 ? 26.299 14.336 -28.077 1.00 72.00 131 GLN A N 1
ATOM 1078 C CA . GLN A 1 131 ? 26.034 15.463 -27.175 1.00 72.00 131 GLN A CA 1
ATOM 1079 C C . GLN A 1 131 ? 24.538 15.645 -26.909 1.00 72.00 131 GLN A C 1
ATOM 1081 O O . GLN A 1 131 ? 24.150 15.948 -25.779 1.00 72.00 131 GLN A O 1
ATOM 1086 N N . ASP A 1 132 ? 23.699 15.440 -27.921 1.00 73.19 132 ASP A N 1
ATOM 1087 C CA . ASP A 1 132 ? 22.249 15.548 -27.769 1.00 73.19 132 ASP A CA 1
ATOM 1088 C C . ASP A 1 132 ? 21.676 14.386 -26.941 1.00 73.19 132 ASP A C 1
ATOM 1090 O O . ASP A 1 132 ? 20.820 14.615 -26.085 1.00 73.19 132 ASP A O 1
ATOM 1094 N N . ILE A 1 133 ? 22.222 13.171 -27.087 1.00 73.12 133 ILE A N 1
ATOM 1095 C CA . ILE A 1 133 ? 21.901 12.028 -26.214 1.00 73.12 133 ILE A CA 1
ATOM 1096 C C . ILE A 1 133 ? 22.278 12.332 -24.759 1.00 73.12 133 ILE A C 1
ATOM 1098 O O . ILE A 1 133 ? 21.450 12.150 -23.871 1.00 73.12 133 ILE A O 1
ATOM 1102 N N . GLN A 1 134 ? 23.475 12.866 -24.498 1.00 75.56 134 GLN A N 1
ATOM 1103 C CA . GLN A 1 134 ? 23.899 13.215 -23.133 1.00 75.56 134 GLN A CA 1
ATOM 1104 C C . GLN A 1 134 ? 23.003 14.282 -22.491 1.00 75.56 134 GLN A C 1
ATOM 1106 O O . GLN A 1 134 ? 22.698 14.205 -21.300 1.00 75.56 134 GLN A O 1
ATOM 1111 N N . ARG A 1 135 ? 22.555 15.278 -23.265 1.00 76.38 135 ARG A N 1
ATOM 1112 C CA . ARG A 1 135 ? 21.593 16.282 -22.782 1.00 76.38 135 ARG A CA 1
ATOM 1113 C C . ARG A 1 135 ? 20.239 15.658 -22.465 1.00 76.38 135 ARG A C 1
ATOM 1115 O O . ARG A 1 135 ? 19.638 16.009 -21.452 1.00 76.38 135 ARG A O 1
ATOM 1122 N N . LEU A 1 136 ? 19.774 14.731 -23.300 1.00 74.62 136 LEU A N 1
ATOM 1123 C CA . LEU A 1 136 ? 18.525 14.014 -23.066 1.00 74.62 136 LEU A CA 1
ATOM 1124 C C . LEU A 1 136 ? 18.611 13.130 -21.815 1.00 74.62 136 LEU A C 1
ATOM 1126 O O . LEU A 1 136 ? 17.696 13.149 -20.998 1.00 74.62 136 LEU A O 1
ATOM 1130 N N . GLU A 1 137 ? 19.718 12.411 -21.617 1.00 76.19 137 GLU A N 1
ATOM 1131 C CA . GLU A 1 137 ? 19.961 11.609 -20.411 1.00 76.19 137 GLU A CA 1
ATOM 1132 C C . GLU A 1 137 ? 19.974 12.469 -19.143 1.00 76.19 137 GLU A C 1
ATOM 1134 O O . GLU A 1 137 ? 19.371 12.092 -18.135 1.00 76.19 137 GLU A O 1
ATOM 1139 N N . GLN A 1 138 ? 20.619 13.640 -19.187 1.00 83.12 138 GLN A N 1
ATOM 1140 C CA . GLN A 1 138 ? 20.616 14.592 -18.073 1.00 83.12 138 GLN A CA 1
ATOM 1141 C C . GLN A 1 138 ? 19.204 15.091 -17.765 1.00 83.12 138 GLN A C 1
ATOM 1143 O O . GLN A 1 138 ? 18.792 15.045 -16.608 1.00 83.12 138 GLN A O 1
ATOM 1148 N N . PHE A 1 139 ? 18.448 15.486 -18.791 1.00 85.06 139 PHE A N 1
ATOM 1149 C CA . PHE A 1 139 ? 17.066 15.934 -18.639 1.00 85.06 139 PHE A CA 1
ATOM 1150 C C . PHE A 1 139 ? 16.170 14.841 -18.036 1.00 85.06 139 PHE A C 1
ATOM 1152 O O . PHE A 1 139 ? 15.473 15.082 -17.055 1.00 85.06 139 PHE A O 1
ATOM 1159 N N . VAL A 1 140 ? 16.233 13.613 -18.560 1.00 83.06 140 VAL A N 1
ATOM 1160 C CA . VAL A 1 140 ? 15.457 12.476 -18.033 1.00 83.06 140 VAL A CA 1
ATOM 1161 C C . VAL A 1 140 ? 15.849 12.164 -16.589 1.00 83.06 140 VAL A C 1
ATOM 1163 O O . VAL A 1 140 ? 14.985 11.888 -15.760 1.00 83.06 140 VAL A O 1
ATOM 1166 N N . THR A 1 141 ? 17.140 12.228 -16.263 1.00 86.06 141 THR A N 1
ATOM 1167 C CA . THR A 1 141 ? 17.622 11.996 -14.896 1.00 86.06 141 THR A CA 1
ATOM 1168 C C . THR A 1 141 ? 17.117 13.071 -13.934 1.00 86.06 141 THR A C 1
ATOM 1170 O O . THR A 1 141 ? 16.715 12.752 -12.815 1.00 86.06 141 THR A O 1
ATOM 1173 N N . GLU A 1 142 ? 17.116 14.336 -14.352 1.00 88.81 142 GLU A N 1
ATOM 1174 C CA . GLU A 1 142 ? 16.587 15.449 -13.563 1.00 88.81 142 GLU A CA 1
ATOM 1175 C C . GLU A 1 142 ? 15.078 15.300 -13.331 1.00 88.81 142 GLU A C 1
ATOM 1177 O O . GLU A 1 142 ? 14.633 15.344 -12.185 1.00 88.81 142 GLU A O 1
ATOM 1182 N N . GLU A 1 143 ? 14.308 14.990 -14.376 1.00 86.94 143 GLU A N 1
ATOM 1183 C CA . GLU A 1 143 ? 12.866 14.738 -14.273 1.00 86.94 143 GLU A CA 1
ATOM 1184 C C . GLU A 1 143 ? 12.545 13.540 -13.370 1.00 86.94 143 GLU A C 1
ATOM 1186 O O . GLU A 1 143 ? 11.657 13.620 -12.519 1.00 86.94 143 GLU A O 1
ATOM 1191 N N . LEU A 1 144 ? 13.299 12.440 -13.475 1.00 86.56 144 LEU A N 1
ATOM 1192 C CA . LEU A 1 144 ? 13.135 11.286 -12.586 1.00 86.56 144 LEU A CA 1
ATOM 1193 C C . LEU A 1 144 ? 13.456 11.630 -11.129 1.00 86.56 144 LEU A C 1
ATOM 1195 O O . LEU A 1 144 ? 12.775 11.153 -10.218 1.00 86.56 144 LEU A O 1
ATOM 1199 N N . ASN A 1 145 ? 14.472 12.459 -10.887 1.00 87.44 145 ASN A N 1
ATOM 1200 C CA . ASN A 1 145 ? 14.817 12.909 -9.541 1.00 87.44 145 ASN A CA 1
ATOM 1201 C C . ASN A 1 145 ? 13.756 13.855 -8.965 1.00 87.44 145 ASN A C 1
ATOM 1203 O O . ASN A 1 145 ? 13.416 13.735 -7.782 1.00 87.44 145 ASN A O 1
ATOM 1207 N N . ASN A 1 146 ? 13.201 14.746 -9.787 1.00 87.75 146 ASN A N 1
ATOM 1208 C CA . ASN A 1 146 ? 12.095 15.625 -9.410 1.00 87.75 146 ASN A CA 1
ATOM 1209 C C . ASN A 1 146 ? 10.854 14.801 -9.063 1.00 87.75 146 ASN A C 1
ATOM 1211 O O . ASN A 1 146 ? 10.340 14.909 -7.950 1.00 87.75 146 ASN A O 1
ATOM 1215 N N . PHE A 1 147 ? 10.460 13.878 -9.943 1.00 88.12 147 PHE A N 1
ATOM 1216 C CA . PHE A 1 147 ? 9.345 12.966 -9.705 1.00 88.12 147 PHE A CA 1
ATOM 1217 C C . PHE A 1 147 ? 9.540 12.139 -8.429 1.00 88.12 147 PHE A C 1
ATOM 1219 O O . PHE A 1 147 ? 8.647 12.049 -7.588 1.00 88.12 147 PHE A O 1
ATOM 1226 N N . ARG A 1 148 ? 10.737 11.576 -8.221 1.00 89.44 148 ARG A N 1
ATOM 1227 C CA . ARG A 1 148 ? 11.059 10.837 -6.994 1.00 89.44 148 ARG A CA 1
ATOM 1228 C C . ARG A 1 148 ? 10.919 11.716 -5.750 1.00 89.44 148 ARG A C 1
ATOM 1230 O O . ARG A 1 148 ? 10.431 11.237 -4.728 1.00 89.44 148 ARG A O 1
ATOM 1237 N N . SER A 1 149 ? 11.338 12.975 -5.828 1.00 89.69 149 SER A N 1
ATOM 1238 C CA . SER A 1 149 ? 11.246 13.931 -4.720 1.00 89.69 149 SER A CA 1
ATOM 1239 C C . SER A 1 149 ? 9.794 14.302 -4.406 1.00 89.69 149 SER A C 1
ATOM 1241 O O . SER A 1 149 ? 9.415 14.336 -3.235 1.00 89.69 149 SER A O 1
ATOM 1243 N N . GLU A 1 150 ? 8.963 14.508 -5.430 1.00 89.31 150 GLU A N 1
ATOM 1244 C CA . GLU A 1 150 ? 7.522 14.741 -5.280 1.00 89.31 150 GLU A CA 1
ATOM 1245 C C . GLU A 1 150 ? 6.824 13.541 -4.640 1.00 89.31 150 GLU A C 1
ATOM 1247 O O . GLU A 1 150 ? 6.117 13.692 -3.644 1.00 89.31 150 GLU A O 1
ATOM 1252 N N . VAL A 1 151 ? 7.095 12.334 -5.140 1.00 89.06 151 VAL A N 1
ATOM 1253 C CA . VAL A 1 151 ? 6.546 11.091 -4.586 1.00 89.06 151 VAL A CA 1
ATOM 1254 C C . VAL A 1 151 ? 6.956 10.917 -3.122 1.00 89.06 151 VAL A C 1
ATOM 1256 O O . VAL A 1 151 ? 6.123 10.588 -2.281 1.00 89.06 151 VAL A O 1
ATOM 1259 N N . GLN A 1 152 ? 8.218 11.178 -2.773 1.00 89.44 152 GLN A N 1
ATOM 1260 C CA . GLN A 1 152 ? 8.682 11.109 -1.383 1.00 89.44 152 GLN A CA 1
ATOM 1261 C C . GLN A 1 152 ? 7.996 12.133 -0.474 1.00 89.44 152 GLN A C 1
ATOM 1263 O O . GLN A 1 152 ? 7.666 11.817 0.675 1.00 89.44 152 GLN A O 1
ATOM 1268 N N . LEU A 1 153 ? 7.785 13.354 -0.968 1.00 92.81 153 LEU A N 1
ATOM 1269 C CA . LEU A 1 153 ? 7.054 14.378 -0.233 1.00 92.81 153 LEU A CA 1
ATOM 1270 C C . LEU A 1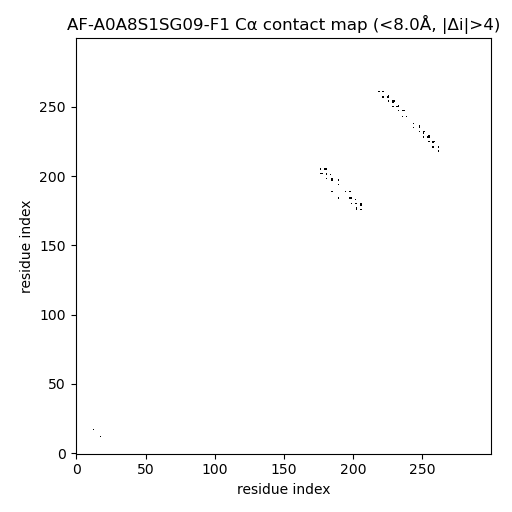 153 ? 5.605 13.945 0.001 1.00 92.81 153 LEU A C 1
ATOM 1272 O O . LEU A 1 153 ? 5.105 14.077 1.119 1.00 92.81 153 LEU A O 1
ATOM 1276 N N . GLU A 1 154 ? 4.967 13.374 -1.016 1.00 90.50 154 GLU A N 1
ATOM 1277 C CA . GLU A 1 154 ? 3.588 12.915 -0.923 1.00 90.50 154 GLU A CA 1
ATOM 1278 C C . GLU A 1 154 ? 3.446 11.731 0.034 1.00 90.50 154 GLU A C 1
ATOM 1280 O O . GLU A 1 154 ? 2.598 11.765 0.924 1.00 90.50 154 GLU A O 1
ATOM 1285 N N . TYR A 1 155 ? 4.358 10.754 -0.018 1.00 88.94 155 TYR A N 1
ATOM 1286 C CA . TYR A 1 155 ? 4.429 9.692 0.991 1.00 88.94 155 TYR A CA 1
ATOM 1287 C C . TYR A 1 155 ? 4.514 10.268 2.406 1.00 88.94 155 TYR A C 1
ATOM 1289 O O . TYR A 1 155 ? 3.779 9.847 3.299 1.00 88.94 155 TYR A O 1
ATOM 1297 N N . LYS A 1 156 ? 5.374 11.267 2.629 1.00 91.06 156 LYS A N 1
ATOM 1298 C CA . LYS A 1 156 ? 5.507 11.915 3.940 1.00 91.06 156 LYS A CA 1
ATOM 1299 C C . LYS A 1 156 ? 4.216 12.612 4.377 1.00 91.06 156 LYS A C 1
ATOM 1301 O O . LYS A 1 156 ? 3.898 12.590 5.568 1.00 91.06 156 LYS A O 1
ATOM 1306 N N . ASN A 1 157 ? 3.491 13.237 3.452 1.00 91.12 157 ASN A N 1
ATOM 1307 C CA . ASN A 1 157 ? 2.202 13.865 3.737 1.00 91.12 157 ASN A CA 1
ATOM 1308 C C . ASN A 1 157 ? 1.153 12.816 4.115 1.00 91.12 157 ASN A C 1
ATOM 1310 O O . ASN A 1 157 ? 0.518 12.958 5.159 1.00 91.12 157 ASN A O 1
ATOM 1314 N N . ILE A 1 158 ? 1.061 11.725 3.350 1.00 90.81 158 ILE A N 1
ATOM 1315 C CA . ILE A 1 158 ? 0.165 10.597 3.632 1.00 90.81 158 ILE A CA 1
ATOM 1316 C C . ILE A 1 158 ? 0.443 10.023 5.023 1.00 90.81 158 ILE A C 1
ATOM 1318 O O . ILE A 1 158 ? -0.485 9.858 5.808 1.00 90.81 158 ILE A O 1
ATOM 1322 N N . TYR A 1 159 ? 1.708 9.790 5.388 1.00 90.25 159 TYR A N 1
ATOM 1323 C CA . TYR A 1 159 ? 2.050 9.292 6.727 1.00 90.25 159 TYR A CA 1
ATOM 1324 C C . TYR A 1 159 ? 1.618 10.243 7.849 1.00 90.25 159 TYR A C 1
ATOM 1326 O O . TYR A 1 159 ? 1.169 9.788 8.902 1.00 90.25 159 TYR A O 1
ATOM 1334 N N . LYS A 1 160 ? 1.728 11.561 7.644 1.00 90.69 160 LYS A N 1
ATOM 1335 C CA . LYS A 1 160 ? 1.255 12.549 8.624 1.00 90.69 160 LYS A CA 1
ATOM 1336 C C . LYS A 1 160 ? -0.263 12.534 8.760 1.00 90.69 160 LYS A C 1
ATOM 1338 O O . LYS A 1 160 ? -0.754 12.562 9.885 1.00 90.69 160 LYS A O 1
ATOM 1343 N N . GLU A 1 161 ? -0.990 12.496 7.645 1.00 94.56 161 GLU A N 1
ATOM 1344 C CA . GLU A 1 161 ? -2.454 12.432 7.665 1.00 94.56 161 GLU A CA 1
ATOM 1345 C C . GLU A 1 161 ? -2.941 11.131 8.303 1.00 94.56 161 GLU A C 1
ATOM 1347 O O . GLU A 1 161 ? -3.797 11.171 9.181 1.00 94.56 161 GLU A O 1
ATOM 1352 N N . LEU A 1 162 ? -2.332 9.995 7.952 1.00 90.88 162 LEU A N 1
ATOM 1353 C CA . LEU A 1 162 ? -2.638 8.689 8.534 1.00 90.88 162 LEU A CA 1
ATOM 1354 C C . LEU A 1 162 ? -2.408 8.685 10.049 1.00 90.88 162 LEU A C 1
ATOM 1356 O O . LEU A 1 162 ? -3.233 8.167 10.797 1.00 90.88 162 LEU A O 1
ATOM 1360 N N . ASN A 1 163 ? -1.328 9.311 10.523 1.00 87.44 163 ASN A N 1
ATOM 1361 C CA . ASN A 1 163 ? -1.087 9.438 11.956 1.00 87.44 163 ASN A CA 1
ATOM 1362 C C . ASN A 1 163 ? -2.112 10.353 12.648 1.00 87.44 163 ASN A C 1
ATOM 1364 O O . ASN A 1 163 ? -2.539 10.048 13.756 1.00 87.44 163 ASN A O 1
ATOM 1368 N N . GLY A 1 164 ? -2.529 11.444 12.000 1.00 89.69 164 GLY A N 1
ATOM 1369 C CA . GLY A 1 164 ? -3.606 12.301 12.505 1.00 89.69 164 GLY A CA 1
ATOM 1370 C C . GLY A 1 164 ? -4.924 11.539 12.640 1.00 89.69 164 GLY A C 1
ATOM 1371 O O . GLY A 1 164 ? -5.508 11.507 13.719 1.00 89.69 164 GLY A O 1
ATOM 1372 N N . LEU A 1 165 ? -5.322 10.826 11.583 1.00 92.69 165 LEU A N 1
ATOM 1373 C CA . LEU A 1 165 ? -6.518 9.982 11.583 1.00 92.69 165 LEU A CA 1
ATOM 1374 C C . LEU A 1 165 ? -6.452 8.886 12.649 1.00 92.69 165 LEU A C 1
ATOM 1376 O O . LEU A 1 165 ? -7.457 8.596 13.287 1.00 92.69 165 LEU A O 1
ATOM 1380 N N . ARG A 1 166 ? -5.274 8.296 12.884 1.00 88.19 166 ARG A N 1
ATOM 1381 C CA . ARG A 1 166 ? -5.077 7.330 13.971 1.00 88.19 166 ARG A CA 1
ATOM 1382 C C . ARG A 1 166 ? -5.364 7.953 15.339 1.00 88.19 166 ARG A C 1
ATOM 1384 O O . ARG A 1 166 ? -6.055 7.328 16.136 1.00 88.19 166 ARG A O 1
ATOM 1391 N N . CYS A 1 167 ? -4.858 9.158 15.608 1.00 90.19 167 CYS A N 1
ATOM 1392 C CA . CYS A 1 167 ? -5.140 9.860 16.862 1.00 90.19 167 CYS A CA 1
ATOM 1393 C C . CYS A 1 167 ? -6.630 10.204 17.005 1.00 90.19 167 CYS A C 1
ATOM 1395 O O . CYS A 1 167 ? -7.193 10.028 18.085 1.00 90.19 167 CYS A O 1
ATOM 1397 N N . ASP A 1 168 ? -7.276 10.650 15.926 1.00 90.62 168 ASP A N 1
ATOM 1398 C CA . ASP A 1 168 ? -8.710 10.960 15.926 1.00 90.62 168 ASP A CA 1
ATOM 1399 C C . ASP A 1 168 ? -9.554 9.702 16.188 1.00 90.62 168 ASP A C 1
ATOM 1401 O O . ASP A 1 168 ? -10.474 9.727 17.008 1.00 90.62 168 ASP A O 1
ATOM 1405 N N . LEU A 1 169 ? -9.209 8.576 15.554 1.00 89.81 169 LEU A N 1
ATOM 1406 C CA . LEU A 1 169 ? -9.848 7.281 15.793 1.00 89.81 169 LEU A CA 1
ATOM 1407 C C . LEU A 1 169 ? -9.661 6.817 17.238 1.00 89.81 169 LEU A C 1
ATOM 1409 O O . LEU A 1 169 ? -10.632 6.425 17.878 1.00 89.81 169 LEU A O 1
ATOM 1413 N N . GLU A 1 170 ? -8.445 6.908 17.778 1.00 87.38 170 GLU A N 1
ATOM 1414 C CA . GLU A 1 170 ? -8.161 6.552 19.170 1.00 87.38 170 GLU A CA 1
ATOM 1415 C C . GLU A 1 170 ? -8.984 7.404 20.147 1.00 87.38 170 GLU A C 1
ATOM 1417 O O . GLU A 1 170 ? -9.558 6.887 21.109 1.00 87.38 170 GLU A O 1
ATOM 1422 N N . TYR A 1 171 ? -9.113 8.704 19.874 1.00 92.50 171 TYR A N 1
ATOM 1423 C CA . TYR A 1 171 ? -9.956 9.600 20.657 1.00 92.50 171 TYR A CA 1
ATOM 1424 C C . TYR A 1 171 ? -11.439 9.197 20.607 1.00 92.50 171 TYR A C 1
ATOM 1426 O O . TYR A 1 171 ? -12.089 9.096 21.652 1.00 92.50 171 TYR A O 1
ATOM 1434 N N . ILE A 1 172 ? -11.975 8.925 19.412 1.00 92.38 172 ILE A N 1
ATOM 1435 C CA . ILE A 1 172 ? -13.375 8.513 19.220 1.00 92.38 172 ILE A CA 1
ATOM 1436 C C . ILE A 1 172 ? -13.650 7.165 19.897 1.00 92.38 172 ILE A C 1
ATOM 1438 O O . ILE A 1 172 ? -14.650 7.033 20.608 1.00 92.38 172 ILE A O 1
ATOM 1442 N N . MET A 1 173 ? -12.761 6.182 19.734 1.00 86.31 173 MET A N 1
ATOM 1443 C CA . MET A 1 173 ? -12.875 4.872 20.383 1.00 86.31 173 MET A CA 1
ATOM 1444 C C . MET A 1 173 ? -12.889 5.013 21.906 1.00 86.31 173 MET A C 1
ATOM 1446 O O . MET A 1 173 ? -13.798 4.514 22.568 1.00 86.31 173 MET A O 1
ATOM 1450 N N . ASN A 1 174 ? -11.941 5.763 22.473 1.00 88.12 174 ASN A N 1
ATOM 1451 C CA . ASN A 1 174 ? -11.866 5.973 23.919 1.00 88.12 174 ASN A CA 1
ATOM 1452 C C . ASN A 1 174 ? -13.099 6.697 24.476 1.00 88.12 174 ASN A C 1
ATOM 1454 O O . ASN A 1 174 ? -13.575 6.367 25.563 1.00 88.12 174 ASN A O 1
ATOM 1458 N N . ASN A 1 175 ? -13.652 7.658 23.738 1.00 92.25 175 ASN A N 1
ATOM 1459 C CA . ASN A 1 175 ? -14.901 8.306 24.130 1.00 92.25 175 ASN A CA 1
ATOM 1460 C C . ASN A 1 175 ? -16.094 7.349 24.062 1.00 92.25 175 ASN A C 1
ATOM 1462 O O . ASN A 1 175 ? -16.945 7.370 24.949 1.00 92.25 175 ASN A O 1
ATOM 1466 N N . THR A 1 176 ? -16.144 6.485 23.050 1.00 90.19 176 THR A N 1
ATOM 1467 C CA . THR A 1 176 ? -17.212 5.489 22.897 1.00 90.19 176 THR A CA 1
ATOM 1468 C C . THR A 1 176 ? -17.196 4.493 24.060 1.00 90.19 176 THR A C 1
ATOM 1470 O O . THR A 1 176 ? -18.237 4.280 24.684 1.00 90.19 176 THR A O 1
ATOM 1473 N N . LYS A 1 177 ? -16.011 3.997 24.452 1.00 86.94 177 LYS A N 1
ATOM 1474 C CA . LYS A 1 177 ? -15.801 3.171 25.658 1.00 86.94 177 LYS A CA 1
ATOM 1475 C C . LYS A 1 177 ? -16.334 3.841 26.914 1.00 86.94 177 LYS A C 1
ATOM 1477 O O . LYS A 1 177 ? -17.168 3.283 27.622 1.00 86.94 177 LYS A O 1
ATOM 1482 N N . LYS A 1 178 ? -15.884 5.073 27.168 1.00 90.62 178 LYS A N 1
ATOM 1483 C CA . LYS A 1 178 ? -16.288 5.842 28.352 1.00 90.62 178 LYS A CA 1
ATOM 1484 C C . LYS A 1 178 ? -17.793 6.063 28.399 1.00 90.62 178 LYS A C 1
ATOM 1486 O O . LYS A 1 178 ? -18.390 5.930 29.466 1.00 90.62 178 LYS A O 1
ATOM 1491 N N . ASN A 1 179 ? -18.412 6.366 27.261 1.00 90.75 179 ASN A N 1
ATOM 1492 C CA . ASN A 1 179 ? -19.857 6.547 27.170 1.00 90.75 179 ASN A CA 1
ATOM 1493 C C . ASN A 1 179 ? -20.601 5.244 27.482 1.00 90.75 179 ASN A C 1
ATOM 1495 O O . ASN A 1 179 ? -21.542 5.268 28.272 1.00 90.75 179 ASN A O 1
ATOM 1499 N N . LYS A 1 180 ? -20.145 4.110 26.938 1.00 90.38 180 LYS A N 1
ATOM 1500 C CA . LYS A 1 180 ? -20.727 2.786 27.192 1.00 90.38 180 LYS A CA 1
ATOM 1501 C C . LYS A 1 180 ? -20.640 2.394 28.670 1.00 90.38 180 LYS A C 1
ATOM 1503 O O . LYS A 1 180 ? -21.650 2.022 29.263 1.00 90.38 180 LYS A O 1
ATOM 1508 N N . VAL A 1 181 ? -19.474 2.572 29.294 1.00 89.44 181 VAL A N 1
ATOM 1509 C CA . VAL A 1 181 ? -19.281 2.338 30.737 1.00 89.44 181 VAL A CA 1
ATOM 1510 C C . VAL A 1 181 ? -20.167 3.271 31.563 1.00 89.44 181 VAL A C 1
ATOM 1512 O O . VAL A 1 181 ? -20.860 2.824 32.474 1.00 89.44 181 VAL A O 1
ATOM 1515 N N . THR A 1 182 ? -20.216 4.559 31.214 1.00 89.12 182 THR A N 1
ATOM 1516 C CA . THR A 1 182 ? -21.053 5.546 31.915 1.00 89.12 182 THR A CA 1
ATOM 1517 C C . THR A 1 182 ? -22.536 5.180 31.845 1.00 89.12 182 THR A C 1
ATOM 1519 O O . THR A 1 182 ? -23.229 5.264 32.857 1.00 89.12 182 THR A O 1
ATOM 1522 N N . GLN A 1 183 ? -23.021 4.728 30.685 1.00 89.06 183 GLN A N 1
ATOM 1523 C CA . GLN A 1 183 ? -24.394 4.250 30.516 1.00 89.06 183 GLN A CA 1
ATOM 1524 C C . GLN A 1 183 ? -24.671 3.000 31.363 1.00 89.06 183 GLN A C 1
ATOM 1526 O O . GLN A 1 183 ? -25.657 2.989 32.099 1.00 89.06 183 GLN A O 1
ATOM 1531 N N . LYS A 1 184 ? -23.783 1.989 31.339 1.00 89.25 184 LYS A N 1
ATOM 1532 C CA . LYS A 1 184 ? -23.916 0.781 32.179 1.00 89.25 184 LYS A CA 1
ATOM 1533 C C . LYS A 1 184 ? -23.979 1.151 33.674 1.00 89.25 184 LYS A C 1
ATOM 1535 O O . LYS A 1 184 ? -24.860 0.673 34.386 1.00 89.25 184 LYS A O 1
ATOM 1540 N N . ILE A 1 185 ? -23.143 2.085 34.139 1.00 89.06 185 ILE A N 1
ATOM 1541 C CA . ILE A 1 185 ? -23.169 2.569 35.533 1.00 89.06 185 ILE A CA 1
ATOM 1542 C C . ILE A 1 185 ? -24.477 3.284 35.865 1.00 89.06 185 ILE A C 1
ATOM 1544 O O . ILE A 1 185 ? -25.023 3.053 36.933 1.00 89.06 185 ILE A O 1
ATOM 1548 N N . GLN A 1 186 ? -24.994 4.142 34.981 1.00 86.88 186 GLN A N 1
ATOM 1549 C CA . GLN A 1 186 ? -26.256 4.856 35.223 1.00 86.88 186 GLN A CA 1
ATOM 1550 C C . GLN A 1 186 ? -27.447 3.905 35.383 1.00 86.88 186 GLN A C 1
ATOM 1552 O O . GLN A 1 186 ? -28.389 4.219 36.107 1.00 86.88 186 GLN A O 1
ATOM 1557 N N . THR A 1 187 ? -27.401 2.745 34.724 1.00 88.31 187 THR A N 1
ATOM 1558 C CA . THR A 1 187 ? -28.428 1.703 34.858 1.00 88.31 187 THR A CA 1
ATOM 1559 C C . THR A 1 187 ? -28.253 0.825 36.098 1.00 88.31 187 THR A C 1
ATOM 1561 O O . THR A 1 187 ? -29.199 0.153 36.507 1.00 88.31 187 THR A O 1
ATOM 1564 N N . MET A 1 188 ? -27.072 0.835 36.720 1.00 85.50 188 MET A N 1
ATOM 1565 C CA . MET A 1 188 ? -26.774 0.064 37.923 1.00 85.50 188 MET A CA 1
ATOM 1566 C C . MET A 1 188 ? -26.907 0.949 39.167 1.00 85.50 188 MET A C 1
ATOM 1568 O O . MET A 1 188 ? -26.335 2.032 39.253 1.00 85.50 188 MET A O 1
ATOM 1572 N N . ASN A 1 189 ? -27.630 0.482 40.184 1.00 80.50 189 ASN A N 1
ATOM 1573 C CA . ASN A 1 189 ? -27.691 1.186 41.465 1.00 80.50 189 ASN A CA 1
ATOM 1574 C C . ASN A 1 189 ? -26.440 0.852 42.300 1.00 80.50 189 ASN A C 1
ATOM 1576 O O . ASN A 1 189 ? -26.483 0.011 43.196 1.00 80.50 189 ASN A O 1
ATOM 1580 N N . VAL A 1 190 ? -25.299 1.439 41.923 1.00 83.69 190 VAL A N 1
ATOM 1581 C CA . VAL A 1 190 ? -23.981 1.135 42.503 1.00 83.69 190 VAL A CA 1
ATOM 1582 C C . VAL A 1 190 ? -23.737 1.969 43.760 1.00 83.69 190 VAL A C 1
ATOM 1584 O O . V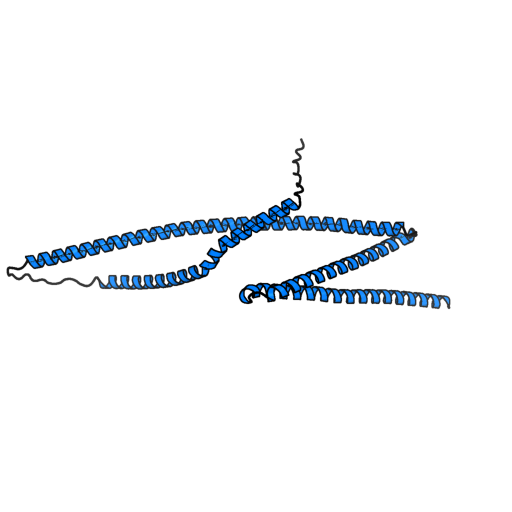AL A 1 190 ? -23.875 3.194 43.742 1.00 83.69 190 VAL A O 1
ATOM 1587 N N . ASN A 1 191 ? -23.320 1.309 44.840 1.00 87.50 191 ASN A N 1
ATOM 1588 C CA . ASN A 1 191 ? -22.872 1.963 46.067 1.00 87.50 191 ASN A CA 1
ATOM 1589 C C . ASN A 1 191 ? -21.663 2.886 45.780 1.00 87.50 191 ASN A C 1
ATOM 1591 O O . ASN A 1 191 ? -20.726 2.448 45.107 1.00 87.50 191 ASN A O 1
ATOM 1595 N N . PRO A 1 192 ? -21.640 4.142 46.273 1.00 83.12 192 PRO A N 1
ATOM 1596 C CA . PRO A 1 192 ? -20.501 5.049 46.124 1.00 83.12 192 PRO A CA 1
ATOM 1597 C C . PRO A 1 192 ? -19.135 4.434 46.451 1.00 83.12 192 PRO A C 1
ATOM 1599 O O . PRO A 1 192 ? -18.178 4.697 45.722 1.00 83.12 192 PRO A O 1
ATOM 1602 N N . ASP A 1 193 ? -19.064 3.599 47.490 1.00 86.88 193 ASP A N 1
ATOM 1603 C CA . ASP A 1 193 ? -17.813 2.983 47.950 1.00 86.88 193 ASP A CA 1
ATOM 1604 C C . ASP A 1 193 ? -17.274 1.934 46.959 1.00 86.88 193 ASP A C 1
ATOM 1606 O O . ASP A 1 193 ? -16.063 1.790 46.794 1.00 86.88 193 ASP A O 1
ATOM 1610 N N . ASP A 1 194 ? -18.166 1.270 46.219 1.00 86.81 194 ASP A N 1
ATOM 1611 C CA . ASP A 1 194 ? -17.826 0.224 45.244 1.00 86.81 194 ASP A CA 1
ATOM 1612 C C . ASP A 1 194 ? -17.679 0.770 43.815 1.00 86.81 194 ASP A C 1
ATOM 1614 O O . ASP A 1 194 ? -17.291 0.054 42.888 1.00 86.81 194 ASP A O 1
ATOM 1618 N N . LYS A 1 195 ? -17.973 2.059 43.609 1.00 84.50 195 LYS A N 1
ATOM 1619 C CA . LYS A 1 195 ? -18.091 2.666 42.279 1.00 84.50 195 LYS A CA 1
ATOM 1620 C C . LYS A 1 195 ? -16.826 2.518 41.438 1.00 84.50 195 LYS A C 1
ATOM 1622 O O . LYS A 1 195 ? -16.923 2.230 40.250 1.00 84.50 195 LYS A O 1
ATOM 1627 N N . LEU A 1 196 ? -15.647 2.699 42.037 1.00 86.38 196 LEU A N 1
ATOM 1628 C CA . LEU A 1 196 ? -14.371 2.577 41.324 1.00 86.38 196 LEU A CA 1
ATOM 1629 C C . LEU A 1 196 ? -14.089 1.131 40.895 1.00 86.38 196 LEU A C 1
ATOM 1631 O O . LEU A 1 196 ? -13.619 0.896 39.786 1.00 86.38 196 LEU A O 1
ATOM 1635 N N . PHE A 1 197 ? -14.407 0.164 41.756 1.00 84.69 197 PHE A N 1
ATOM 1636 C CA . PHE A 1 197 ? -14.264 -1.253 41.435 1.00 84.69 197 PHE A CA 1
ATOM 1637 C C . PHE A 1 197 ? -15.198 -1.654 40.287 1.00 84.69 197 PHE A C 1
ATOM 1639 O O . PHE A 1 197 ? -14.757 -2.284 39.328 1.00 84.69 197 PHE A O 1
ATOM 1646 N N . VAL A 1 198 ? -16.458 -1.211 40.335 1.00 86.00 198 VAL A N 1
ATOM 1647 C CA . VAL A 1 198 ? -17.439 -1.468 39.272 1.00 86.00 198 VAL A CA 1
ATOM 1648 C C . VAL A 1 198 ? -17.046 -0.785 37.958 1.00 86.00 198 VAL A C 1
ATOM 1650 O O . VAL A 1 198 ? -17.164 -1.411 36.910 1.00 86.00 198 VAL A O 1
ATOM 1653 N N . ILE A 1 199 ? -16.518 0.447 37.988 1.00 85.62 199 ILE A N 1
ATOM 1654 C CA . ILE A 1 199 ? -15.966 1.112 36.791 1.00 85.62 199 ILE A CA 1
ATOM 1655 C C . ILE A 1 199 ? -14.892 0.236 36.141 1.00 85.62 199 ILE A C 1
ATOM 1657 O O . ILE A 1 199 ? -14.987 -0.042 34.951 1.00 85.62 199 ILE A O 1
ATOM 1661 N N . ASN A 1 200 ? -13.914 -0.238 36.918 1.00 81.19 200 ASN A N 1
ATOM 1662 C CA . ASN A 1 200 ? -12.816 -1.044 36.383 1.00 81.19 200 ASN A CA 1
ATOM 1663 C C . ASN A 1 200 ? -13.309 -2.368 35.775 1.00 81.19 200 ASN A C 1
ATOM 1665 O O . ASN A 1 200 ? -12.818 -2.775 34.725 1.00 81.19 200 ASN A O 1
ATOM 1669 N N . LEU A 1 201 ? -14.288 -3.029 36.406 1.00 85.62 201 LEU A N 1
ATOM 1670 C CA . LEU A 1 201 ? -14.890 -4.248 35.854 1.00 85.62 201 LEU A CA 1
ATOM 1671 C C . LEU A 1 201 ? -15.611 -3.977 34.530 1.00 85.62 201 LEU A C 1
ATOM 1673 O O . LEU A 1 201 ? -15.421 -4.715 33.568 1.00 85.62 201 LEU A O 1
ATOM 1677 N N . LEU A 1 202 ? -16.396 -2.901 34.458 1.00 87.75 202 LEU A N 1
ATOM 1678 C CA . LEU A 1 202 ? -17.118 -2.524 33.242 1.00 87.75 202 LEU A CA 1
ATOM 1679 C C . LEU A 1 202 ? -16.174 -2.084 32.115 1.00 87.75 202 LEU A C 1
ATOM 1681 O O . LEU A 1 202 ? -16.461 -2.335 30.945 1.00 87.75 202 LEU A O 1
ATOM 1685 N N . GLU A 1 203 ? -15.052 -1.436 32.439 1.00 84.69 203 GLU A N 1
ATOM 1686 C CA . GLU A 1 203 ? -13.998 -1.119 31.470 1.00 84.69 203 GLU A CA 1
ATOM 1687 C C . GLU A 1 203 ? -13.359 -2.394 30.911 1.00 84.69 203 GLU A C 1
ATOM 1689 O O . GLU A 1 203 ? -13.213 -2.510 29.695 1.00 84.69 203 GLU A O 1
ATOM 1694 N N . GLN A 1 204 ? -13.036 -3.368 31.768 1.00 81.25 204 GLN A N 1
ATOM 1695 C CA . GLN A 1 204 ? -12.508 -4.665 31.333 1.00 81.25 204 GLN A CA 1
ATOM 1696 C C . 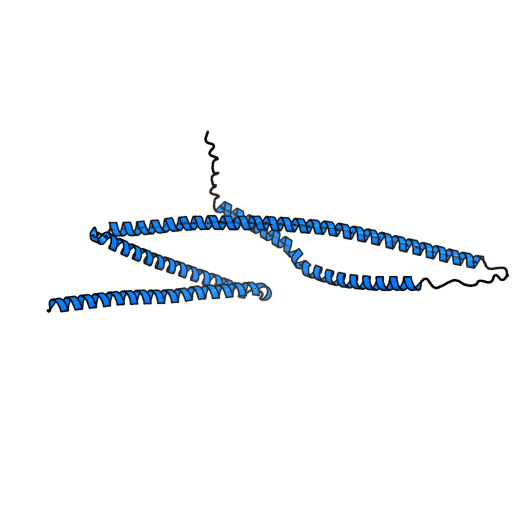GLN A 1 204 ? -13.505 -5.423 30.454 1.00 81.25 204 GLN A C 1
ATOM 1698 O O . GLN A 1 204 ? -13.137 -5.862 29.369 1.00 81.25 204 GLN A O 1
ATOM 1703 N N . GLU A 1 205 ? -14.766 -5.519 30.878 1.00 83.81 205 GLU A N 1
ATOM 1704 C CA . GLU A 1 205 ? -15.841 -6.140 30.097 1.00 83.81 205 GLU A CA 1
ATOM 1705 C C . GLU A 1 205 ? -15.985 -5.462 28.727 1.00 83.81 205 GLU A C 1
ATOM 1707 O O . GLU A 1 205 ? -16.023 -6.129 27.699 1.00 83.81 205 GLU A O 1
ATOM 1712 N N . THR A 1 206 ? -15.972 -4.126 28.691 1.00 85.06 206 THR A N 1
ATOM 1713 C CA . THR A 1 206 ? -16.066 -3.363 27.438 1.00 85.06 206 THR A CA 1
ATOM 1714 C C . THR A 1 206 ? -14.878 -3.628 26.511 1.00 85.06 206 THR A C 1
ATOM 1716 O O . THR A 1 206 ? -15.067 -3.713 25.301 1.00 85.06 206 THR A O 1
ATOM 1719 N N . ILE A 1 207 ? -13.662 -3.764 27.052 1.00 80.31 207 ILE A N 1
ATOM 1720 C CA . ILE A 1 207 ? -12.467 -4.102 26.264 1.00 80.31 207 ILE A CA 1
ATOM 1721 C C . ILE A 1 207 ? -12.580 -5.514 25.682 1.00 80.31 207 ILE A C 1
ATOM 1723 O O . ILE A 1 207 ? -12.244 -5.700 24.516 1.00 80.31 207 ILE A O 1
ATOM 1727 N N . ILE A 1 208 ? -13.055 -6.485 26.464 1.00 80.50 208 ILE A N 1
ATOM 1728 C CA . ILE A 1 208 ? -13.239 -7.868 26.002 1.00 80.50 208 ILE A CA 1
ATOM 1729 C C . ILE A 1 208 ? -14.281 -7.915 24.880 1.00 80.50 208 ILE A C 1
ATOM 1731 O O . ILE A 1 208 ? -13.988 -8.435 23.811 1.00 80.50 208 ILE A O 1
ATOM 1735 N N . GLU A 1 209 ? -15.444 -7.282 25.070 1.00 84.38 209 GLU A N 1
ATOM 1736 C CA . GLU A 1 209 ? -16.491 -7.217 24.038 1.00 84.38 209 GLU A CA 1
ATOM 1737 C C . GLU A 1 209 ? -15.979 -6.600 22.720 1.00 84.38 209 GLU A C 1
ATOM 1739 O O . GLU A 1 209 ? -16.380 -7.013 21.632 1.00 84.38 209 GLU A O 1
ATOM 1744 N N . GLU A 1 210 ? -15.104 -5.594 22.794 1.00 82.31 210 GLU A N 1
ATOM 1745 C CA . GLU A 1 210 ? -14.495 -4.996 21.602 1.00 82.31 210 GLU A CA 1
ATOM 1746 C C . GLU A 1 210 ? -13.462 -5.897 20.930 1.00 82.31 210 GLU A C 1
ATOM 1748 O O . GLU A 1 210 ? -13.393 -5.905 19.701 1.00 82.31 210 GLU A O 1
ATOM 1753 N N . LEU A 1 211 ? -12.659 -6.628 21.708 1.00 79.62 211 LEU A N 1
ATOM 1754 C CA . LEU A 1 211 ? -11.720 -7.607 21.165 1.00 79.62 211 LEU A CA 1
ATOM 1755 C C . LEU A 1 211 ? -12.478 -8.708 20.427 1.00 79.62 211 LEU A C 1
ATOM 1757 O O . LEU A 1 211 ? -12.181 -8.948 19.261 1.00 79.62 211 LEU A O 1
ATOM 1761 N N . ASP A 1 212 ? -13.522 -9.266 21.041 1.00 80.69 212 ASP A N 1
ATOM 1762 C CA . ASP A 1 212 ? -14.377 -10.273 20.410 1.00 80.69 212 ASP A CA 1
ATOM 1763 C C . ASP A 1 212 ? -15.005 -9.740 19.114 1.00 80.69 212 ASP A C 1
ATOM 1765 O O . ASP A 1 212 ? -15.061 -10.431 18.093 1.00 80.69 212 ASP A O 1
ATOM 1769 N N . HIS A 1 213 ? -15.489 -8.494 19.121 1.00 85.19 213 HIS A N 1
ATOM 1770 C CA . HIS A 1 213 ? -16.072 -7.887 17.928 1.00 85.19 213 HIS A CA 1
ATOM 1771 C C . HIS A 1 213 ? -15.036 -7.701 16.812 1.00 85.19 213 HIS A C 1
ATOM 1773 O O . HIS A 1 213 ? -15.283 -8.116 15.678 1.00 85.19 213 HIS A O 1
ATOM 1779 N N . TYR A 1 214 ? -13.872 -7.132 17.137 1.00 83.50 214 TYR A N 1
ATOM 1780 C CA . TYR A 1 214 ? -12.773 -6.945 16.191 1.00 83.50 214 TYR A CA 1
ATOM 1781 C C . TYR A 1 214 ? -12.298 -8.277 15.604 1.00 83.50 214 TYR A C 1
ATOM 1783 O O . TYR A 1 214 ? -12.049 -8.374 14.402 1.00 83.50 214 TYR A O 1
ATOM 1791 N N . GLU A 1 215 ? -12.192 -9.314 16.431 1.00 80.50 215 GLU A N 1
ATOM 1792 C CA . GLU A 1 215 ? -11.801 -10.650 15.994 1.00 80.50 215 GLU A CA 1
ATOM 1793 C C . GLU A 1 215 ? -12.812 -11.232 15.012 1.00 80.50 215 GLU A C 1
ATOM 1795 O O . GLU A 1 215 ? -12.423 -11.648 13.921 1.00 80.50 215 GLU A O 1
ATOM 1800 N N . ASN A 1 216 ? -14.104 -11.178 15.337 1.00 85.38 216 ASN A N 1
ATOM 1801 C CA . ASN A 1 216 ? -15.157 -11.668 14.452 1.00 85.38 216 ASN A CA 1
ATOM 1802 C C . ASN A 1 216 ? -15.170 -10.941 13.098 1.00 85.38 216 ASN A C 1
ATOM 1804 O O . ASN A 1 216 ? -15.237 -11.589 12.050 1.00 85.38 216 ASN A O 1
ATOM 1808 N N . GLU A 1 217 ? -15.067 -9.608 13.096 1.00 88.19 217 GLU A N 1
ATOM 1809 C CA . GLU A 1 217 ? -14.999 -8.829 11.854 1.00 88.19 217 GLU A CA 1
ATOM 1810 C C . GLU A 1 217 ? -13.747 -9.162 11.039 1.00 88.19 217 GLU A C 1
ATOM 1812 O O . GLU A 1 217 ? -13.813 -9.329 9.818 1.00 88.19 217 GLU A O 1
ATOM 1817 N N . ASN A 1 218 ? -12.598 -9.295 11.701 1.00 84.75 218 ASN A N 1
ATOM 1818 C CA . ASN A 1 218 ? -11.343 -9.600 11.035 1.00 84.75 218 ASN A CA 1
ATOM 1819 C C . ASN A 1 218 ? -11.330 -11.023 10.457 1.00 84.75 218 ASN A C 1
ATOM 1821 O O . ASN A 1 218 ? -10.874 -11.219 9.330 1.00 84.75 218 ASN A O 1
ATOM 1825 N N . THR A 1 219 ? -11.873 -12.011 11.173 1.00 85.06 219 THR A N 1
ATOM 1826 C CA . THR A 1 219 ? -12.059 -13.372 10.655 1.00 85.06 219 THR A CA 1
ATOM 1827 C C . THR A 1 219 ? -12.980 -13.366 9.444 1.00 85.06 219 THR A C 1
ATOM 1829 O O . THR A 1 219 ? -12.638 -13.963 8.424 1.00 85.06 219 THR A O 1
ATOM 1832 N N . PHE A 1 220 ? -14.105 -12.648 9.509 1.00 87.88 220 PHE A N 1
ATOM 1833 C CA . PHE A 1 220 ? -15.016 -12.520 8.374 1.00 8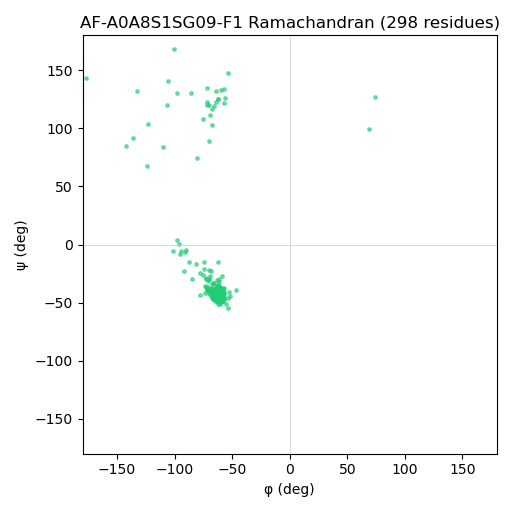7.88 220 PHE A CA 1
ATOM 1834 C C . PHE A 1 220 ? -14.322 -11.893 7.157 1.00 87.88 220 PHE A C 1
ATOM 1836 O O . PHE A 1 220 ? -14.412 -12.429 6.053 1.00 87.88 220 PHE A O 1
ATOM 1843 N N . ARG A 1 221 ? -13.562 -10.808 7.360 1.00 91.94 221 ARG A N 1
ATOM 1844 C CA . ARG A 1 221 ? -12.770 -10.167 6.301 1.00 91.94 221 ARG A CA 1
ATOM 1845 C C . ARG A 1 221 ? -11.774 -11.139 5.671 1.00 91.94 221 ARG A C 1
ATOM 1847 O O . ARG A 1 221 ? -11.700 -11.220 4.451 1.00 91.94 221 ARG A O 1
ATOM 1854 N N . LEU A 1 222 ? -11.009 -11.869 6.484 1.00 88.25 222 LEU A N 1
ATOM 1855 C CA . LEU A 1 222 ? -10.005 -12.811 5.984 1.00 88.25 222 LEU A CA 1
ATOM 1856 C C . LEU A 1 222 ? -10.640 -13.966 5.200 1.00 88.25 222 LEU A C 1
ATOM 1858 O O . LEU A 1 222 ? -10.097 -14.363 4.174 1.00 88.25 222 LEU A O 1
ATOM 1862 N N . LEU A 1 223 ? -11.789 -14.481 5.648 1.00 88.75 223 LEU A N 1
ATOM 1863 C CA . LEU A 1 223 ? -12.541 -15.504 4.915 1.00 88.75 223 LEU A CA 1
ATOM 1864 C C . LEU A 1 223 ? -13.050 -14.977 3.571 1.00 88.75 223 LEU A C 1
ATOM 1866 O O . LEU A 1 223 ? -12.926 -15.667 2.563 1.00 88.75 223 LEU A O 1
ATOM 1870 N N . TYR A 1 224 ? -13.567 -13.748 3.546 1.00 92.38 224 TYR A N 1
ATOM 1871 C CA . TYR A 1 224 ? -13.998 -13.097 2.312 1.00 92.38 224 TYR A CA 1
ATOM 1872 C C . TYR A 1 224 ? -12.833 -12.896 1.330 1.00 92.38 224 TYR A C 1
ATOM 1874 O O . TYR A 1 224 ? -12.956 -13.207 0.148 1.00 92.38 224 TYR A O 1
ATOM 1882 N N . GLU A 1 225 ? -11.682 -12.411 1.809 1.00 91.19 225 GLU A N 1
ATOM 1883 C CA . GLU A 1 225 ? -10.483 -12.253 0.975 1.00 91.19 225 GLU A CA 1
ATOM 1884 C C . GLU A 1 225 ? -9.975 -13.598 0.443 1.00 91.19 225 GLU A C 1
ATOM 1886 O O . GLU A 1 225 ? -9.566 -13.682 -0.714 1.00 91.19 225 GLU A O 1
ATOM 1891 N N . LEU A 1 226 ? -10.013 -14.653 1.262 1.00 90.38 226 LEU A N 1
ATOM 1892 C CA . LEU A 1 226 ? -9.644 -16.000 0.831 1.00 90.38 226 LEU A CA 1
ATOM 1893 C C . LEU A 1 226 ? -10.535 -16.495 -0.304 1.00 90.38 226 LEU A C 1
ATOM 1895 O O . LEU A 1 226 ? -9.999 -16.902 -1.330 1.00 90.38 226 LEU A O 1
ATOM 1899 N N . ASP A 1 227 ? -11.856 -16.419 -0.144 1.00 90.25 227 ASP A N 1
ATOM 1900 C CA . ASP A 1 227 ? -12.811 -16.830 -1.179 1.00 90.25 227 ASP A CA 1
ATOM 1901 C C . ASP A 1 227 ? -12.588 -16.040 -2.479 1.00 90.25 227 ASP A C 1
ATOM 1903 O O . ASP A 1 227 ? -12.464 -16.615 -3.560 1.00 90.25 227 ASP A O 1
ATOM 1907 N N . TYR A 1 228 ? -12.397 -14.723 -2.369 1.00 91.88 228 TYR A N 1
ATOM 1908 C CA . TYR A 1 228 ? -12.087 -13.866 -3.512 1.00 91.88 228 TYR A CA 1
ATOM 1909 C C . TYR A 1 228 ? -10.815 -14.302 -4.260 1.00 91.88 228 TYR A C 1
ATOM 1911 O O . TYR A 1 228 ? -10.819 -14.428 -5.487 1.00 91.88 228 TYR A O 1
ATOM 1919 N N . PHE A 1 229 ? -9.714 -14.548 -3.543 1.00 88.19 229 PHE A N 1
ATOM 1920 C CA . PHE A 1 229 ? -8.460 -14.970 -4.173 1.00 88.19 229 PHE A CA 1
ATOM 1921 C C . PHE A 1 229 ? -8.509 -16.419 -4.682 1.00 88.19 229 PHE A C 1
ATOM 1923 O O . PHE A 1 229 ? -7.847 -16.732 -5.675 1.00 88.19 229 PHE A O 1
ATOM 1930 N N . GLU A 1 230 ? -9.295 -17.302 -4.059 1.00 88.00 230 GLU A N 1
ATOM 1931 C CA . GLU A 1 230 ? -9.524 -18.660 -4.566 1.00 88.00 230 GLU A CA 1
ATOM 1932 C C . GLU A 1 230 ? -10.285 -18.618 -5.899 1.00 88.00 230 GLU A C 1
ATOM 1934 O O . GLU A 1 230 ? -9.837 -19.242 -6.864 1.00 88.00 230 GLU A O 1
ATOM 1939 N N . GLN A 1 231 ? -11.326 -17.786 -6.008 1.00 89.06 231 GLN A N 1
ATOM 1940 C CA . GLN A 1 231 ? -12.062 -17.558 -7.257 1.00 89.06 231 GLN A CA 1
ATOM 1941 C C . GLN A 1 231 ? -11.178 -16.955 -8.359 1.00 89.06 231 GLN A C 1
ATOM 1943 O O . GLN A 1 231 ? -11.236 -17.392 -9.514 1.00 89.06 231 GLN A O 1
ATOM 1948 N N . GLN A 1 232 ? -10.318 -15.983 -8.026 1.00 86.50 232 GLN A N 1
ATOM 1949 C CA . GLN A 1 232 ? -9.353 -15.425 -8.985 1.00 86.50 232 GLN A CA 1
ATOM 1950 C C . GLN A 1 232 ? -8.367 -16.480 -9.496 1.00 86.50 232 GLN A C 1
ATOM 1952 O O . GLN A 1 232 ? -8.094 -16.560 -10.694 1.00 86.50 232 GLN A O 1
ATOM 1957 N N . ARG A 1 233 ? -7.844 -17.326 -8.602 1.00 84.06 233 ARG A N 1
ATOM 1958 C CA . ARG A 1 233 ? -6.929 -18.405 -8.986 1.00 84.06 233 ARG A CA 1
ATOM 1959 C C . ARG A 1 233 ? -7.612 -19.412 -9.912 1.00 84.06 233 ARG A C 1
ATOM 1961 O O . ARG A 1 233 ? -7.006 -19.842 -10.892 1.00 84.06 233 ARG A O 1
ATOM 1968 N N . GLU A 1 234 ? -8.861 -19.776 -9.627 1.00 83.69 234 GLU A N 1
ATOM 1969 C CA . GLU A 1 234 ? -9.646 -20.662 -10.493 1.00 83.69 234 GLU A CA 1
ATOM 1970 C C . GLU A 1 234 ? -9.859 -20.058 -11.882 1.00 83.69 234 GLU A C 1
ATOM 1972 O O . GLU A 1 234 ? -9.667 -20.746 -12.884 1.00 83.69 234 GLU A O 1
ATOM 1977 N N . SER A 1 235 ? -10.156 -18.763 -11.969 1.00 82.44 235 SER A N 1
ATOM 1978 C CA . SER A 1 235 ? -10.336 -18.090 -13.259 1.00 82.44 235 SER A CA 1
ATOM 1979 C C . SER A 1 235 ? -9.025 -17.971 -14.051 1.00 82.44 235 SER A C 1
ATOM 1981 O O . SER A 1 235 ? -9.022 -18.226 -15.256 1.00 82.44 235 SER A O 1
ATOM 1983 N N . ILE A 1 236 ? -7.886 -17.715 -13.400 1.00 79.25 236 ILE A N 1
ATOM 1984 C CA . ILE A 1 236 ? -6.568 -17.668 -14.062 1.00 79.25 236 ILE A CA 1
ATOM 1985 C C . ILE A 1 236 ? -6.087 -19.046 -14.530 1.00 79.25 236 ILE A C 1
ATOM 1987 O O . ILE A 1 236 ? -5.431 -19.144 -15.567 1.00 79.25 236 ILE A O 1
ATOM 1991 N N . SER A 1 237 ? -6.475 -20.124 -13.841 1.00 66.75 237 SER A N 1
ATOM 1992 C CA . SER A 1 237 ? -6.137 -21.499 -14.243 1.00 66.75 237 SER A CA 1
ATOM 1993 C C . SER A 1 237 ? -6.704 -21.907 -15.613 1.00 66.75 237 SER A C 1
ATOM 1995 O O . SER A 1 237 ? -6.258 -22.894 -16.197 1.00 66.75 237 SER A O 1
ATOM 1997 N N . THR A 1 238 ? -7.659 -21.134 -16.143 1.00 69.94 238 THR A N 1
ATOM 1998 C CA . THR A 1 238 ? -8.282 -21.360 -17.455 1.00 69.94 238 THR A CA 1
ATOM 1999 C C . THR A 1 238 ? -7.584 -20.631 -18.615 1.00 69.94 238 THR A C 1
ATOM 2001 O O . THR A 1 238 ? -7.944 -20.849 -19.773 1.00 69.94 238 THR A O 1
ATOM 2004 N N . LEU A 1 239 ? -6.590 -19.781 -18.329 1.00 72.50 239 LEU A N 1
ATOM 2005 C CA . LEU A 1 239 ? -5.864 -18.953 -19.302 1.00 72.50 239 LEU A CA 1
ATOM 2006 C C . LEU A 1 239 ? -4.493 -19.557 -19.679 1.00 72.50 239 LEU A C 1
ATOM 2008 O O . LEU A 1 239 ? -4.017 -20.502 -19.054 1.00 72.50 239 LEU A O 1
ATOM 2012 N N . ASP A 1 240 ? -3.854 -19.018 -20.726 1.00 70.44 240 ASP A N 1
ATOM 2013 C CA . ASP A 1 240 ? -2.575 -19.519 -21.261 1.00 70.44 240 ASP A CA 1
ATOM 2014 C C . ASP A 1 240 ? -1.460 -19.537 -20.179 1.00 70.44 240 ASP A C 1
ATOM 2016 O O . ASP A 1 240 ? -1.133 -18.478 -19.621 1.00 70.44 240 ASP A O 1
ATOM 2020 N N . PRO A 1 241 ? -0.845 -20.702 -19.875 1.00 66.81 241 PRO A N 1
ATOM 2021 C CA . PRO A 1 241 ? 0.128 -20.864 -18.788 1.00 66.81 241 PRO A CA 1
ATOM 2022 C C . PRO A 1 241 ? 1.371 -19.969 -18.875 1.00 66.81 241 PRO A C 1
ATOM 2024 O O . PRO A 1 241 ? 1.989 -19.670 -17.852 1.00 66.81 241 PRO A O 1
ATOM 2027 N N . GLN A 1 242 ? 1.778 -19.547 -20.079 1.00 64.50 242 GLN A N 1
ATOM 2028 C CA . GLN A 1 242 ? 3.005 -18.756 -20.253 1.00 64.50 242 GLN A CA 1
ATOM 2029 C C . GLN A 1 242 ? 2.839 -17.279 -19.866 1.00 64.50 242 GLN A C 1
ATOM 2031 O O . GLN A 1 242 ? 3.822 -16.636 -19.497 1.00 64.50 242 GLN A O 1
ATOM 2036 N N . GLN A 1 243 ? 1.616 -16.741 -19.910 1.00 63.22 243 GLN A N 1
ATOM 2037 C CA . GLN A 1 243 ? 1.332 -15.352 -19.525 1.00 63.22 243 GLN A CA 1
ATOM 2038 C C . GLN A 1 243 ? 0.935 -15.217 -18.048 1.00 63.22 243 GLN A C 1
ATOM 2040 O O . GLN A 1 243 ? 1.137 -14.165 -17.448 1.00 63.22 243 GLN A O 1
ATOM 2045 N N . THR A 1 244 ? 0.442 -16.295 -17.438 1.00 71.75 244 THR A N 1
ATOM 2046 C CA . THR A 1 244 ? -0.183 -16.287 -16.106 1.00 71.75 244 THR A CA 1
ATOM 2047 C C . THR A 1 244 ? 0.719 -16.787 -14.979 1.00 71.75 244 THR A C 1
ATOM 2049 O O . THR A 1 244 ? 0.367 -16.666 -13.808 1.00 71.75 244 THR A O 1
ATOM 2052 N N . GLN A 1 245 ? 1.921 -17.290 -15.282 1.00 77.50 245 GLN A N 1
ATOM 2053 C CA . GLN A 1 245 ? 2.805 -17.900 -14.282 1.00 77.50 245 GLN A CA 1
ATOM 2054 C C . GLN A 1 245 ? 3.162 -16.961 -13.113 1.00 77.50 245 GLN A C 1
ATOM 2056 O O . GLN A 1 245 ? 3.181 -17.389 -11.959 1.00 77.50 245 GLN A O 1
ATOM 2061 N N . ARG A 1 246 ? 3.428 -15.675 -13.387 1.00 79.50 246 ARG A N 1
ATOM 2062 C CA . ARG A 1 246 ? 3.743 -14.688 -12.334 1.00 79.50 246 ARG A CA 1
ATOM 2063 C C . ARG A 1 246 ? 2.537 -14.363 -11.460 1.00 79.50 246 ARG A C 1
ATOM 2065 O O . ARG A 1 246 ? 2.681 -14.229 -10.251 1.00 79.50 246 ARG A O 1
ATOM 2072 N N . GLU A 1 247 ? 1.369 -14.238 -12.074 1.00 82.12 247 GLU A N 1
ATOM 2073 C CA . GLU A 1 247 ? 0.126 -13.917 -11.377 1.00 82.12 247 GLU A CA 1
ATOM 2074 C C . GLU A 1 247 ? -0.346 -15.100 -10.522 1.00 82.12 247 GLU A C 1
ATOM 2076 O O . GLU A 1 247 ? -0.721 -14.921 -9.368 1.00 82.12 247 GLU A O 1
ATOM 2081 N N . SER A 1 248 ? -0.194 -16.327 -11.030 1.00 79.75 248 SER A N 1
ATOM 2082 C CA . SER A 1 248 ? -0.448 -17.557 -10.278 1.00 79.75 248 SER A CA 1
ATOM 2083 C C . SER A 1 248 ? 0.434 -17.670 -9.032 1.00 79.75 248 SER A C 1
ATOM 2085 O O . SER A 1 248 ? -0.076 -17.998 -7.964 1.00 79.75 248 SER A O 1
ATOM 2087 N N . LEU A 1 249 ? 1.739 -17.386 -9.145 1.00 83.44 249 LEU A N 1
ATOM 2088 C CA . LEU A 1 249 ? 2.662 -17.401 -8.000 1.00 83.44 249 LEU A CA 1
ATOM 2089 C C . LEU A 1 249 ? 2.273 -16.358 -6.947 1.00 83.44 249 LEU A C 1
ATOM 2091 O O . LEU A 1 249 ? 2.227 -16.667 -5.760 1.00 83.44 249 LEU A O 1
ATOM 2095 N N . TYR A 1 250 ? 1.939 -15.141 -7.383 1.00 86.62 250 TYR A N 1
ATOM 2096 C CA . TYR A 1 250 ? 1.478 -14.080 -6.487 1.00 86.62 250 TYR A CA 1
ATOM 2097 C C . TYR A 1 250 ? 0.208 -14.480 -5.720 1.00 86.62 250 TYR A C 1
ATOM 2099 O O . TYR A 1 250 ? 0.128 -14.299 -4.503 1.00 86.62 250 TYR A O 1
ATOM 2107 N N . LEU A 1 251 ? -0.780 -15.052 -6.415 1.00 86.19 251 LEU A N 1
ATOM 2108 C CA . LEU A 1 251 ? -2.024 -15.507 -5.795 1.00 86.19 251 LEU A CA 1
ATOM 2109 C C . LEU A 1 251 ? -1.791 -16.657 -4.817 1.00 86.19 251 LEU A C 1
ATOM 2111 O O . LEU A 1 251 ? -2.395 -16.683 -3.747 1.00 86.19 251 LEU A O 1
ATOM 2115 N N . GLU A 1 252 ? -0.899 -17.588 -5.149 1.00 85.06 252 GLU A N 1
ATOM 2116 C CA . GLU A 1 252 ? -0.547 -18.698 -4.267 1.00 85.06 252 GLU A CA 1
ATOM 2117 C C . GLU A 1 252 ? 0.122 -18.207 -2.976 1.00 85.06 252 GLU A C 1
ATOM 2119 O O . GLU A 1 252 ? -0.317 -18.573 -1.883 1.00 85.06 252 GLU A O 1
ATOM 2124 N N . GLU A 1 253 ? 1.100 -17.302 -3.074 1.00 87.88 253 GLU A N 1
ATOM 2125 C CA . GLU A 1 253 ? 1.719 -16.662 -1.906 1.00 87.88 253 GLU A CA 1
ATOM 2126 C C . GLU A 1 253 ? 0.686 -15.916 -1.051 1.00 87.88 253 GLU A C 1
ATOM 2128 O O . GLU A 1 253 ? 0.694 -16.014 0.182 1.00 87.88 253 GLU A O 1
ATOM 2133 N N . LYS A 1 254 ? -0.244 -15.198 -1.695 1.00 88.88 254 LYS A N 1
ATOM 2134 C CA . LYS A 1 254 ? -1.285 -14.438 -1.000 1.00 88.88 254 LYS A CA 1
ATOM 2135 C C . LYS A 1 254 ? -2.267 -15.350 -0.264 1.00 88.88 254 LYS A C 1
ATOM 2137 O O . LYS A 1 254 ? -2.568 -15.091 0.902 1.00 88.88 254 LYS A O 1
ATOM 2142 N N . LEU A 1 255 ? -2.710 -16.436 -0.896 1.00 88.19 255 LEU A N 1
ATOM 2143 C CA . LEU A 1 255 ? -3.585 -17.440 -0.286 1.00 88.19 255 LEU A CA 1
ATOM 2144 C C . LEU A 1 255 ? -2.913 -18.134 0.898 1.00 88.19 255 LEU A C 1
ATOM 2146 O O . LEU A 1 255 ? -3.530 -18.286 1.951 1.00 88.19 255 LEU A O 1
ATOM 2150 N N . ILE A 1 256 ? -1.645 -18.525 0.751 1.00 87.88 256 ILE A N 1
ATOM 2151 C CA . ILE A 1 256 ? -0.867 -19.122 1.840 1.00 87.88 256 ILE A CA 1
ATOM 2152 C C . ILE A 1 256 ? -0.775 -18.142 3.013 1.00 87.88 256 ILE A C 1
ATOM 2154 O O . ILE A 1 256 ? -1.060 -18.517 4.150 1.00 87.88 256 ILE A O 1
ATOM 2158 N N . SER A 1 257 ? -0.437 -16.878 2.744 1.00 90.06 257 SER A N 1
ATOM 2159 C CA . SER A 1 257 ? -0.341 -15.838 3.772 1.00 90.06 257 SER A CA 1
ATOM 2160 C C . SER A 1 257 ? -1.654 -15.659 4.540 1.00 90.06 257 SER A C 1
ATOM 2162 O O . SER A 1 257 ? -1.645 -15.658 5.772 1.00 90.06 257 SER A O 1
ATOM 2164 N N . LEU A 1 258 ? -2.783 -15.575 3.834 1.00 88.00 258 LEU A N 1
ATOM 2165 C CA . LEU A 1 258 ? -4.102 -15.433 4.452 1.00 88.00 258 LEU A CA 1
ATOM 2166 C C . LEU A 1 258 ? -4.489 -16.667 5.280 1.00 88.00 258 LEU A C 1
ATOM 2168 O O . LEU A 1 258 ? -4.973 -16.518 6.401 1.00 88.00 258 LEU A O 1
ATOM 2172 N N . LYS A 1 259 ? -4.208 -17.884 4.789 1.00 86.12 259 LYS A N 1
ATOM 2173 C CA . LYS A 1 259 ? -4.443 -19.133 5.540 1.00 86.12 259 LYS A CA 1
ATOM 2174 C C . LYS A 1 259 ? -3.622 -19.182 6.826 1.00 86.12 259 LYS A C 1
ATOM 2176 O O . LYS A 1 259 ? -4.154 -19.557 7.868 1.00 86.12 259 LYS A O 1
ATOM 2181 N N . TYR A 1 260 ? -2.360 -18.752 6.782 1.00 86.81 260 TYR A N 1
ATOM 2182 C CA . TYR A 1 260 ? -1.522 -18.653 7.979 1.00 86.81 260 TYR A CA 1
ATOM 2183 C C . TYR A 1 260 ? -2.037 -17.620 8.976 1.00 86.81 260 TYR A C 1
ATOM 2185 O O . TYR A 1 260 ? -2.042 -17.897 10.172 1.00 86.81 260 TYR A O 1
ATOM 2193 N N . GLN A 1 261 ? -2.492 -16.454 8.511 1.00 84.19 261 GLN A N 1
ATOM 2194 C CA . GLN A 1 261 ? -3.097 -15.456 9.394 1.00 84.19 261 GLN A CA 1
ATOM 2195 C C . GLN A 1 261 ? -4.317 -16.044 10.109 1.00 84.19 261 GLN A C 1
ATOM 2197 O O . GLN A 1 261 ? -4.398 -15.970 11.331 1.00 84.19 261 GLN A O 1
ATOM 2202 N N . LEU A 1 262 ? -5.210 -16.708 9.374 1.00 82.88 262 LEU A N 1
ATOM 2203 C CA . LEU A 1 262 ? -6.419 -17.329 9.921 1.00 82.88 262 LEU A CA 1
ATOM 2204 C C . LEU A 1 262 ? -6.106 -18.445 10.936 1.00 82.88 262 LEU A C 1
ATOM 2206 O O . LEU A 1 262 ? -6.716 -18.514 12.005 1.00 82.88 262 LEU A O 1
ATOM 2210 N N . ALA A 1 263 ? -5.106 -19.280 10.639 1.00 77.88 263 ALA A N 1
ATOM 2211 C CA . ALA A 1 263 ? -4.632 -20.318 11.551 1.00 77.88 263 ALA A CA 1
ATOM 2212 C C . ALA A 1 263 ? -4.027 -19.726 12.836 1.00 77.88 263 ALA A C 1
ATOM 2214 O O . ALA A 1 263 ? -4.392 -20.146 13.933 1.00 77.88 263 ALA A O 1
ATOM 2215 N N . ALA A 1 264 ? -3.171 -18.707 12.711 1.00 75.19 264 ALA A N 1
ATOM 2216 C CA . ALA A 1 264 ? -2.561 -18.030 13.852 1.00 75.19 264 ALA A CA 1
ATOM 2217 C C . ALA A 1 264 ? -3.611 -17.368 14.762 1.00 75.19 264 ALA A C 1
ATOM 2219 O O . ALA A 1 264 ? -3.488 -17.433 15.983 1.00 75.19 264 ALA A O 1
ATOM 2220 N N . PHE A 1 265 ? -4.676 -16.791 14.192 1.00 69.25 265 PHE A N 1
ATOM 2221 C CA . PHE A 1 265 ? -5.795 -16.262 14.981 1.00 69.25 265 PHE A CA 1
ATOM 2222 C C . PHE A 1 265 ? -6.494 -17.358 15.789 1.00 69.25 265 PHE A C 1
ATOM 2224 O O . PHE A 1 265 ? -6.741 -17.178 16.977 1.00 69.25 265 PHE A O 1
ATOM 2231 N N . THR A 1 266 ? -6.741 -18.518 15.179 1.00 64.81 266 THR A N 1
ATOM 2232 C CA . THR A 1 266 ? -7.392 -19.648 15.863 1.00 64.81 266 THR A CA 1
ATOM 2233 C C . THR A 1 266 ? -6.560 -20.142 17.056 1.00 64.81 266 THR A C 1
ATOM 2235 O O . THR A 1 266 ? -7.102 -20.460 18.113 1.00 64.81 266 THR A O 1
ATOM 2238 N N . GLU A 1 267 ? -5.233 -20.159 16.915 1.00 62.88 267 GLU A N 1
ATOM 2239 C CA . GLU A 1 267 ? -4.304 -20.583 17.967 1.00 62.88 267 GLU A CA 1
ATOM 2240 C C . GLU A 1 267 ? -4.201 -19.557 19.112 1.00 62.88 267 GLU A C 1
ATOM 2242 O O . GLU A 1 267 ? -4.210 -19.935 20.287 1.00 62.88 267 GLU A O 1
ATOM 2247 N N . ILE A 1 268 ? -4.186 -18.257 18.791 1.00 65.50 268 ILE A N 1
ATOM 2248 C CA . ILE A 1 268 ? -4.200 -17.171 19.786 1.00 65.50 268 ILE A CA 1
ATOM 2249 C C . ILE A 1 268 ? -5.499 -17.188 20.602 1.00 65.50 268 ILE A C 1
ATOM 2251 O O . ILE A 1 268 ? -5.437 -17.066 21.826 1.00 65.50 268 ILE A O 1
ATOM 2255 N N . ILE A 1 269 ? -6.651 -17.401 19.958 1.00 59.69 269 ILE A N 1
ATOM 2256 C CA . ILE A 1 269 ? -7.956 -17.511 20.631 1.00 59.69 269 ILE A CA 1
ATOM 2257 C C . ILE A 1 269 ? -7.943 -18.678 21.620 1.00 59.69 269 ILE A C 1
ATOM 2259 O O . ILE A 1 269 ? -8.338 -18.524 22.776 1.00 59.69 269 ILE A O 1
ATOM 2263 N N . LEU A 1 270 ? -7.428 -19.837 21.201 1.00 60.31 270 LEU A N 1
ATOM 2264 C CA . LEU A 1 270 ? -7.342 -21.011 22.067 1.00 60.31 270 LEU A CA 1
ATOM 2265 C C . LEU A 1 270 ? -6.486 -20.724 23.314 1.00 60.31 270 LEU A C 1
ATOM 2267 O O . LEU A 1 270 ? -6.870 -21.062 24.432 1.00 60.31 270 LEU A O 1
ATOM 2271 N N . LEU A 1 271 ? -5.350 -20.045 23.130 1.00 64.06 271 LEU A N 1
ATOM 2272 C CA . LEU A 1 271 ? -4.452 -19.625 24.209 1.00 64.06 271 LEU A CA 1
ATOM 2273 C C . LEU A 1 271 ? -5.089 -18.597 25.154 1.00 64.06 271 LEU A C 1
ATOM 2275 O O . LEU A 1 271 ? -4.912 -18.692 26.370 1.00 64.06 271 LEU A O 1
ATOM 2279 N N . GLN A 1 272 ? -5.833 -17.622 24.628 1.00 65.00 272 GLN A N 1
ATOM 2280 C CA . GLN A 1 272 ? -6.530 -16.630 25.447 1.00 65.00 272 GLN A CA 1
ATOM 2281 C C . GLN A 1 272 ? -7.666 -17.259 26.260 1.00 65.00 272 GLN A C 1
ATOM 2283 O O . GLN A 1 272 ? -7.743 -17.014 27.464 1.00 65.00 272 GLN A O 1
ATOM 2288 N N . TYR A 1 273 ? -8.471 -18.142 25.663 1.00 62.97 273 TYR A N 1
ATOM 2289 C CA . TYR A 1 273 ? -9.513 -18.883 26.382 1.00 62.97 273 TYR A CA 1
ATOM 2290 C C . TYR A 1 273 ? -8.937 -19.763 27.493 1.00 62.97 273 TYR A C 1
ATOM 2292 O O . TYR A 1 273 ? -9.453 -19.764 28.610 1.00 62.97 273 TYR A O 1
ATOM 2300 N N . ILE A 1 274 ? -7.831 -20.468 27.228 1.00 67.75 274 ILE A N 1
ATOM 2301 C CA . ILE A 1 274 ? -7.131 -21.251 28.256 1.00 67.75 274 ILE A CA 1
ATOM 2302 C C . ILE A 1 274 ? -6.673 -20.343 29.404 1.00 67.75 274 ILE A C 1
ATOM 2304 O O . ILE A 1 274 ? -6.867 -20.690 30.568 1.00 67.75 274 ILE A O 1
ATOM 2308 N N . ASN A 1 275 ? -6.114 -19.168 29.104 1.00 63.84 275 ASN A N 1
ATOM 2309 C CA . ASN A 1 275 ? -5.683 -18.222 30.134 1.00 63.84 275 ASN A CA 1
ATOM 2310 C C . ASN A 1 275 ? -6.851 -17.668 30.960 1.00 63.84 275 ASN A C 1
ATOM 2312 O O . ASN A 1 275 ? -6.712 -17.556 32.177 1.00 63.84 275 ASN A O 1
ATOM 2316 N N . ILE A 1 276 ? -7.997 -17.367 30.342 1.00 69.00 276 ILE A N 1
ATOM 2317 C CA . ILE A 1 276 ? -9.205 -16.924 31.056 1.00 69.00 276 ILE A CA 1
ATOM 2318 C C . ILE A 1 276 ? -9.706 -18.033 31.989 1.00 69.00 276 ILE A C 1
ATOM 2320 O O . ILE A 1 276 ? -9.897 -17.785 33.177 1.00 69.00 276 ILE A O 1
ATOM 2324 N N . ILE A 1 277 ? -9.820 -19.272 31.497 1.00 67.12 277 ILE A N 1
ATOM 2325 C CA . ILE A 1 277 ? -10.251 -20.428 32.301 1.00 67.12 277 ILE A CA 1
ATOM 2326 C C . ILE A 1 277 ? -9.294 -20.670 33.477 1.00 67.12 277 ILE A C 1
ATOM 2328 O O . ILE A 1 277 ? -9.732 -20.929 34.602 1.00 67.12 277 ILE A O 1
ATOM 2332 N N . LEU A 1 278 ? -7.981 -20.575 33.247 1.00 67.38 278 LEU A N 1
ATOM 2333 C CA . LEU A 1 278 ? -6.976 -20.709 34.304 1.00 67.38 278 LEU A CA 1
ATOM 2334 C C . LEU A 1 278 ? -7.088 -19.586 35.341 1.00 67.38 278 LEU A C 1
ATOM 2336 O O . LEU A 1 278 ? -6.951 -19.844 36.539 1.00 67.38 278 LEU A O 1
ATOM 2340 N N . LEU A 1 279 ? -7.364 -18.358 34.899 1.00 70.62 279 LEU A N 1
ATOM 2341 C CA . LEU A 1 279 ? -7.541 -17.209 35.776 1.00 70.62 279 LEU A CA 1
ATOM 2342 C C . LEU A 1 279 ? -8.803 -17.358 36.639 1.00 70.62 279 LEU A C 1
ATOM 2344 O O . LEU A 1 279 ? -8.726 -17.207 37.859 1.00 70.62 279 LEU A O 1
ATOM 2348 N N . GLU A 1 280 ? -9.939 -17.730 36.045 1.00 70.44 280 GLU A N 1
ATOM 2349 C CA . GLU A 1 280 ? -11.179 -18.021 36.776 1.00 70.44 280 GLU A CA 1
ATOM 2350 C C . GLU A 1 280 ? -10.981 -19.145 37.796 1.00 70.44 280 GLU A C 1
ATOM 2352 O O . GLU A 1 280 ? -11.342 -18.998 38.967 1.00 70.44 280 GLU A O 1
ATOM 2357 N N . SER A 1 281 ? -10.325 -20.235 37.385 1.00 70.62 281 SER A N 1
ATOM 2358 C CA . SER A 1 281 ? -10.009 -21.372 38.256 1.00 70.62 281 SER A CA 1
ATOM 2359 C C . SER A 1 281 ? -9.131 -20.957 39.442 1.00 70.62 281 SER A C 1
ATOM 2361 O O . SER A 1 281 ? -9.358 -21.392 40.574 1.00 70.62 281 SER A O 1
ATOM 2363 N N . TYR A 1 282 ? -8.152 -20.078 39.210 1.00 77.50 282 TYR A N 1
ATOM 2364 C CA . TYR A 1 282 ? -7.286 -19.535 40.254 1.00 77.50 282 TYR A CA 1
ATOM 2365 C C . TYR A 1 282 ? -8.064 -18.690 41.271 1.00 77.50 282 TYR A C 1
ATOM 2367 O O . TYR A 1 282 ? -7.884 -18.858 42.481 1.00 77.50 282 TYR A O 1
ATOM 2375 N N . TYR A 1 283 ? -8.957 -17.810 40.808 1.00 72.25 283 TYR A N 1
ATOM 2376 C CA . TYR A 1 283 ? -9.801 -17.023 41.707 1.00 72.25 283 TYR A CA 1
ATOM 2377 C C . TYR A 1 283 ? -10.744 -17.917 42.512 1.00 72.25 283 TYR A C 1
ATOM 2379 O O . TYR A 1 283 ? -10.828 -17.752 43.730 1.00 72.25 283 TYR A O 1
ATOM 2387 N N . TYR A 1 284 ? -11.378 -18.905 41.878 1.00 75.56 284 TYR A N 1
ATOM 2388 C CA . TYR A 1 284 ? -12.260 -19.852 42.563 1.00 75.56 284 TYR A CA 1
ATOM 2389 C C . TYR A 1 284 ? -11.523 -20.603 43.679 1.00 75.56 284 TYR A C 1
ATOM 2391 O O . TYR A 1 284 ? -11.984 -20.639 44.821 1.00 75.56 284 TYR A O 1
ATOM 2399 N N . LEU A 1 285 ? -10.322 -21.113 43.383 1.00 74.25 285 LEU A N 1
ATOM 2400 C CA . LEU A 1 285 ? -9.476 -21.798 44.359 1.00 74.25 285 LEU A CA 1
ATOM 2401 C C . LEU A 1 285 ? -9.095 -20.876 45.526 1.00 74.25 285 LEU A C 1
ATOM 2403 O O . LEU A 1 285 ? -9.197 -21.264 46.691 1.00 74.25 285 LEU A O 1
ATOM 2407 N N . LYS A 1 286 ? -8.700 -19.633 45.228 1.00 76.75 286 LYS A N 1
ATOM 2408 C CA . LYS A 1 286 ? -8.347 -18.634 46.242 1.00 76.75 286 LYS A CA 1
ATOM 2409 C C . LYS A 1 286 ? -9.529 -18.326 47.168 1.00 76.75 286 LYS A C 1
ATOM 2411 O O . LYS A 1 286 ? -9.347 -18.288 48.385 1.00 76.75 286 LYS A O 1
ATOM 2416 N N . TYR A 1 287 ? -10.734 -18.155 46.622 1.00 75.94 287 TYR A N 1
ATOM 2417 C CA . TYR A 1 287 ? -11.946 -17.925 47.415 1.00 75.94 287 TYR A CA 1
ATOM 2418 C C . TYR A 1 287 ? -12.334 -19.143 48.258 1.00 75.94 287 TYR A C 1
ATOM 2420 O O . TYR A 1 287 ? -12.656 -18.977 49.435 1.00 75.94 287 TYR A O 1
ATOM 2428 N N . SER A 1 288 ? -12.246 -20.361 47.715 1.00 73.31 288 SER A N 1
ATOM 2429 C CA . SER A 1 288 ? -12.503 -21.586 48.481 1.00 73.31 288 SER A CA 1
ATOM 2430 C C . SER A 1 288 ? -11.532 -21.757 49.653 1.00 73.31 288 SER A C 1
ATOM 2432 O O . SER A 1 288 ? -11.966 -22.126 50.743 1.00 73.31 288 SER A O 1
ATOM 2434 N N . ILE A 1 289 ? -10.246 -21.434 49.475 1.00 78.38 289 ILE A N 1
ATOM 2435 C CA . ILE A 1 289 ? -9.248 -21.474 50.558 1.00 78.38 289 ILE A CA 1
ATOM 2436 C C . ILE A 1 289 ? -9.576 -20.444 51.645 1.00 78.38 289 ILE A C 1
ATOM 2438 O O . ILE A 1 289 ? -9.550 -20.773 52.830 1.00 78.38 289 ILE A O 1
ATOM 2442 N N . ILE A 1 290 ? -9.915 -19.210 51.260 1.00 79.69 290 ILE A N 1
ATOM 2443 C CA . ILE A 1 290 ? -10.293 -18.156 52.214 1.00 79.69 290 ILE A CA 1
ATOM 2444 C C . ILE A 1 290 ? -11.545 -18.564 53.001 1.00 79.69 290 ILE A C 1
ATOM 2446 O O . ILE A 1 290 ? -11.570 -18.433 54.224 1.00 79.69 290 ILE A O 1
ATOM 2450 N N . LEU A 1 291 ? -12.564 -19.101 52.325 1.00 75.81 291 LEU A N 1
ATOM 2451 C CA . LEU A 1 291 ? -13.791 -19.569 52.966 1.00 75.81 291 LEU A CA 1
ATOM 2452 C C . LEU A 1 291 ? -13.515 -20.726 53.938 1.00 75.81 291 LEU A C 1
ATOM 2454 O O . LEU A 1 291 ? -14.030 -20.723 55.054 1.00 75.81 291 LEU A O 1
ATOM 2458 N N . PHE A 1 292 ? -12.668 -21.680 53.545 1.00 77.75 292 PHE A N 1
ATOM 2459 C CA . PHE A 1 292 ? -12.253 -22.789 54.402 1.00 77.75 292 PHE A CA 1
ATOM 2460 C C . PHE A 1 292 ? -11.524 -22.296 55.658 1.00 77.75 292 PHE A C 1
ATOM 2462 O O . PHE A 1 292 ? -11.869 -22.707 56.764 1.00 77.75 292 PHE A O 1
ATOM 2469 N N . LEU A 1 293 ? -10.578 -21.362 55.514 1.00 77.00 293 LEU A N 1
ATOM 2470 C CA . LEU A 1 293 ? -9.871 -20.751 56.645 1.00 77.00 293 LEU A CA 1
ATOM 2471 C C . LEU A 1 293 ? -10.825 -20.001 57.584 1.00 77.00 293 LEU A C 1
ATOM 2473 O O . LEU A 1 293 ? -10.703 -20.127 58.799 1.00 77.00 293 LEU A O 1
ATOM 2477 N N . LEU A 1 294 ? -11.803 -19.268 57.043 1.00 74.75 294 LEU A N 1
ATOM 2478 C CA . LEU A 1 294 ? -12.818 -18.576 57.843 1.00 74.75 294 LEU A CA 1
ATOM 2479 C C . LEU A 1 294 ? -13.711 -19.550 58.624 1.00 74.75 294 LEU A C 1
ATOM 2481 O O . LEU A 1 294 ? -14.036 -19.280 59.779 1.00 74.75 294 LEU A O 1
ATOM 2485 N N . ILE A 1 295 ? -14.091 -20.685 58.027 1.00 79.50 295 ILE A N 1
ATOM 2486 C CA . ILE A 1 295 ? -14.847 -21.741 58.719 1.00 79.50 295 ILE A CA 1
ATOM 2487 C C . ILE A 1 295 ? -14.013 -22.337 59.858 1.00 79.50 295 ILE A C 1
ATOM 2489 O O . ILE A 1 295 ? -14.529 -22.514 60.959 1.00 79.50 295 ILE A O 1
ATOM 2493 N N . LEU A 1 296 ? -12.729 -22.600 59.610 1.00 75.06 296 LEU A N 1
ATOM 2494 C CA . LEU A 1 296 ? -11.816 -23.208 60.577 1.00 75.06 296 LEU A CA 1
ATOM 2495 C C . LEU A 1 296 ? -11.549 -22.278 61.770 1.00 75.06 296 LEU A C 1
ATOM 2497 O O . LEU A 1 296 ? -11.582 -22.725 62.911 1.00 75.06 296 LEU A O 1
ATOM 2501 N N . ILE A 1 297 ? -11.391 -20.973 61.519 1.00 77.75 297 ILE A N 1
ATOM 2502 C CA . ILE A 1 297 ? -11.286 -19.944 62.567 1.00 77.75 297 ILE A CA 1
ATOM 2503 C C . ILE A 1 297 ? -12.565 -19.873 63.410 1.00 77.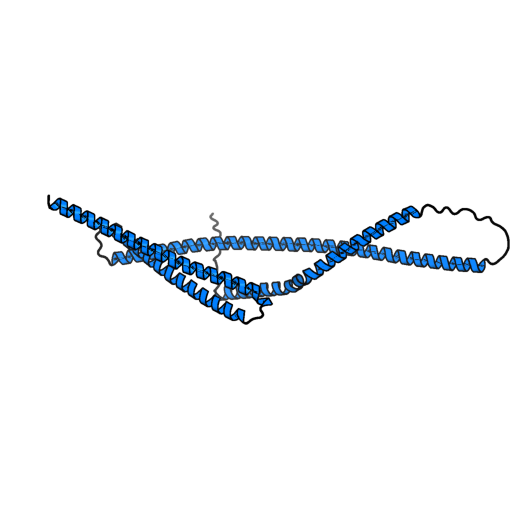75 297 ILE A C 1
ATOM 2505 O O . ILE A 1 297 ? -12.487 -19.660 64.610 1.00 77.75 297 ILE A O 1
ATOM 2509 N N . LYS A 1 298 ? -13.746 -20.063 62.810 1.00 73.44 298 LYS A N 1
ATOM 2510 C CA . LYS A 1 298 ? -15.031 -19.991 63.525 1.00 73.44 298 LYS A CA 1
ATOM 2511 C C . LYS A 1 298 ? -15.306 -21.211 64.421 1.00 73.44 298 LYS A C 1
ATOM 2513 O O . LYS A 1 298 ? -16.238 -21.169 65.219 1.00 73.44 298 LYS A O 1
ATOM 2518 N N . GLN A 1 299 ? -14.562 -22.303 64.244 1.00 73.31 299 GLN A N 1
ATOM 2519 C CA . GLN A 1 299 ? -14.697 -23.541 65.021 1.00 73.31 299 GLN A CA 1
ATOM 2520 C C . GLN A 1 299 ? -13.729 -23.629 66.213 1.00 73.31 299 GLN A C 1
ATOM 2522 O O . GLN A 1 299 ? -13.864 -24.551 67.017 1.00 73.31 299 GLN A O 1
ATOM 2527 N N . ILE A 1 300 ? -12.777 -22.696 66.319 1.00 69.62 300 ILE A N 1
ATOM 2528 C CA . ILE A 1 300 ? -11.834 -22.540 67.439 1.00 69.62 300 ILE A CA 1
ATOM 2529 C C . ILE A 1 300 ? -12.380 -21.479 68.395 1.00 69.62 300 ILE A C 1
ATOM 2531 O O . ILE A 1 300 ? -12.305 -21.714 69.621 1.00 69.62 300 ILE A O 1
#

Foldseek 3Di:
DDDDDDDDDPPPDDPVNVVVVVVVVVVVVVVVVVVCVVVVVCVVVVVVVVVVVVVVVVVVVVVVVVVVVVVVVPPPDDDDDDDDDDDDDDVPVVVVVVVVVVVVVVVVVVVVVVVVVVVVVVVVVVVVVVVVVVVVVVVVVVVVVVVVVVVVVVVVVVVVVVVVVVVVVVVVVVVVLVVQLVVVVVPDPDDPVCSVVSSVVSSVVSVVVVVVVVLVVVLVVLVVVLVVLVVVLVVLVVDDCVVCVVVNVVSVVVNVVSVVVNVVSVVVVVVVVVVVVVVVVVVVVVVVVVVVVVVVVVVD

Solvent-accessible surface area (backbone atoms only — not comparable to full-atom values): 17054 Å² total; per-residue (Å²): 139,85,84,81,81,78,81,78,79,82,77,85,74,53,68,68,62,54,49,53,50,49,52,54,50,50,52,51,52,50,55,51,50,64,66,44,48,65,58,63,68,42,48,68,56,52,55,54,50,53,55,50,50,57,53,49,53,53,53,49,54,52,51,49,55,51,50,54,56,53,58,72,66,66,80,79,75,82,90,76,88,82,84,89,75,92,79,87,80,75,63,69,62,56,49,52,54,47,49,53,50,49,54,51,51,51,52,51,48,53,52,52,51,53,58,48,53,55,50,52,55,50,51,52,49,55,53,51,54,50,54,53,49,53,52,50,52,50,50,53,52,50,52,51,51,50,52,52,51,52,52,53,51,49,52,54,50,51,55,52,51,52,52,48,52,48,51,53,49,53,50,52,50,54,50,51,52,52,49,52,40,51,52,56,49,74,76,43,94,68,54,81,90,50,41,67,61,51,49,53,51,43,51,50,52,52,52,50,57,48,50,55,49,52,48,54,54,50,52,52,50,52,53,52,52,46,53,53,51,51,54,50,50,58,60,54,71,75,50,66,67,88,80,40,53,68,59,52,52,51,48,51,55,50,49,52,50,52,51,50,53,55,50,52,50,56,51,50,51,54,53,50,53,51,51,51,54,51,49,53,51,50,51,52,51,53,51,52,52,52,51,51,51,54,52,55,60,73,75,109